Protein AF-A0A9E2QLR7-F1 (afdb_monomer_lite)

Structure (mmCIF, N/CA/C/O backbone):
data_AF-A0A9E2QLR7-F1
#
_entry.id   AF-A0A9E2QLR7-F1
#
loop_
_atom_site.group_PDB
_atom_site.id
_atom_site.type_symbol
_atom_site.label_atom_id
_atom_site.label_alt_id
_atom_site.label_comp_id
_atom_site.label_asym_id
_atom_site.label_entity_id
_atom_site.label_seq_id
_atom_site.pdbx_PDB_ins_code
_atom_site.Cartn_x
_atom_site.Cartn_y
_atom_site.Cartn_z
_atom_site.occupancy
_atom_site.B_iso_or_equiv
_atom_site.auth_seq_id
_atom_site.auth_comp_id
_atom_site.auth_asym_id
_atom_site.auth_atom_id
_atom_site.pdbx_PDB_model_num
ATOM 1 N N . MET A 1 1 ? -22.069 -8.890 29.422 1.00 58.41 1 MET A N 1
ATOM 2 C CA . MET A 1 1 ? -21.325 -9.189 28.172 1.00 58.41 1 MET A CA 1
ATOM 3 C C . MET A 1 1 ? -21.759 -10.560 27.681 1.00 58.41 1 MET A C 1
ATOM 5 O O . MET A 1 1 ? -21.821 -11.465 28.500 1.00 58.41 1 MET A O 1
ATOM 9 N N . ASN A 1 2 ? -22.109 -10.711 26.402 1.00 64.94 2 ASN A N 1
ATOM 10 C CA . ASN A 1 2 ? -22.575 -11.990 25.849 1.00 64.94 2 ASN A CA 1
ATOM 11 C C . ASN A 1 2 ? -21.478 -13.076 25.985 1.00 64.94 2 ASN A C 1
ATOM 13 O O . ASN A 1 2 ? -20.317 -12.820 25.655 1.00 64.94 2 ASN A O 1
ATOM 17 N N . THR A 1 3 ? -21.831 -14.272 26.466 1.00 66.81 3 THR A N 1
ATOM 18 C CA . THR A 1 3 ? -20.911 -15.403 26.713 1.00 66.81 3 THR A CA 1
ATOM 19 C C . THR A 1 3 ? -20.183 -15.875 25.451 1.00 66.81 3 THR A C 1
ATOM 21 O O . THR A 1 3 ? -19.056 -16.365 25.529 1.00 66.81 3 THR A O 1
ATOM 24 N N . LEU A 1 4 ? -20.775 -15.684 24.270 1.00 72.31 4 LEU A N 1
ATOM 25 C CA . LEU A 1 4 ? -20.148 -16.028 22.992 1.00 72.31 4 LEU A CA 1
ATOM 26 C C . LEU A 1 4 ? -19.025 -15.050 22.606 1.00 72.31 4 LEU A C 1
ATOM 28 O O . LEU A 1 4 ? -17.984 -15.452 22.080 1.00 72.31 4 LEU A O 1
ATOM 32 N N . LEU A 1 5 ? -19.214 -13.761 22.897 1.00 78.62 5 LEU A N 1
ATOM 33 C CA . LEU A 1 5 ? -18.244 -12.712 22.583 1.00 78.62 5 LEU A CA 1
ATOM 34 C C . LEU A 1 5 ? -16.988 -12.853 23.451 1.00 78.62 5 LEU A C 1
ATOM 36 O O . LEU A 1 5 ? -15.873 -12.767 22.941 1.00 78.62 5 LEU A O 1
ATOM 40 N N . SER A 1 6 ? -17.156 -13.153 24.742 1.00 80.12 6 SER A N 1
ATOM 41 C CA . SER A 1 6 ? -16.027 -13.370 25.654 1.00 80.12 6 SER A CA 1
ATOM 42 C C . SER A 1 6 ? -15.178 -14.580 25.249 1.00 80.12 6 SER A C 1
ATOM 44 O O . SER A 1 6 ? -13.947 -14.498 25.270 1.00 80.12 6 SER A O 1
ATOM 46 N N . LYS A 1 7 ? -15.806 -15.675 24.795 1.00 81.75 7 LYS A N 1
ATOM 47 C CA . LYS A 1 7 ? -15.102 -16.836 24.221 1.00 81.75 7 LYS A CA 1
ATOM 48 C C . LYS A 1 7 ? -14.307 -16.453 22.969 1.00 81.75 7 LYS A C 1
ATOM 50 O O . LYS A 1 7 ? -13.120 -16.769 22.898 1.00 81.75 7 LYS A O 1
ATOM 55 N N . LYS A 1 8 ? -14.912 -15.713 22.028 1.00 81.12 8 LYS A N 1
ATOM 56 C CA . LYS A 1 8 ? -14.226 -15.232 20.811 1.00 81.12 8 LYS A CA 1
ATOM 57 C C . LYS A 1 8 ? -13.007 -14.358 21.118 1.00 81.12 8 LYS A C 1
ATOM 59 O O . LYS A 1 8 ? -11.987 -14.494 20.453 1.00 81.12 8 LYS A O 1
ATOM 64 N N . ILE A 1 9 ? -13.076 -13.496 22.132 1.00 86.19 9 ILE A N 1
ATOM 65 C CA . ILE A 1 9 ? -11.953 -12.624 22.515 1.00 86.19 9 ILE A CA 1
ATOM 66 C C . ILE A 1 9 ? -10.765 -13.442 23.045 1.00 86.19 9 ILE A C 1
ATOM 68 O O . ILE A 1 9 ? -9.614 -13.149 22.715 1.00 86.19 9 ILE A O 1
ATOM 72 N N . LYS A 1 10 ? -11.019 -14.498 23.832 1.00 86.19 10 LYS A N 1
ATOM 73 C CA . LYS A 1 10 ? -9.956 -15.335 24.418 1.00 86.19 10 LYS A CA 1
ATOM 74 C C . LYS A 1 10 ? -9.105 -16.055 23.365 1.00 86.19 10 LYS A C 1
ATOM 76 O O . LYS A 1 10 ? -7.898 -16.207 23.583 1.00 86.19 10 LYS A O 1
ATOM 81 N N . ILE A 1 11 ? -9.716 -16.450 22.246 1.00 89.44 11 ILE A N 1
ATOM 82 C CA . ILE A 1 11 ? -9.071 -17.190 21.146 1.00 89.44 11 ILE A CA 1
ATOM 83 C C . ILE A 1 11 ? -8.436 -16.290 20.075 1.00 89.44 11 ILE A C 1
ATOM 85 O O . ILE A 1 11 ? -7.910 -16.798 19.088 1.00 89.44 11 ILE A O 1
ATOM 89 N N . LEU A 1 12 ? -8.480 -14.962 20.233 1.00 89.94 12 LEU A N 1
ATOM 90 C CA . LEU A 1 12 ? -7.872 -14.060 19.257 1.00 89.94 12 LEU A CA 1
ATOM 91 C C . LEU A 1 12 ? -6.360 -14.299 19.127 1.00 89.94 12 LEU A C 1
ATOM 93 O O . LEU A 1 12 ? -5.673 -14.507 20.135 1.00 89.94 12 LEU A O 1
ATOM 97 N N . PRO A 1 13 ? -5.810 -14.195 17.907 1.00 88.94 13 PRO A N 1
ATOM 98 C CA . PRO A 1 13 ? -4.382 -14.341 17.692 1.00 88.94 13 PRO A CA 1
ATOM 99 C C . PRO A 1 13 ? -3.604 -13.151 18.265 1.00 88.94 13 PRO A C 1
ATOM 101 O O . PRO A 1 13 ? -4.059 -12.004 18.279 1.00 88.94 13 PRO A O 1
ATOM 104 N N . GLN A 1 14 ? -2.365 -13.411 18.672 1.00 93.25 14 GLN A N 1
ATOM 105 C CA . GLN A 1 14 ? -1.398 -12.380 19.054 1.00 93.25 14 GLN A CA 1
ATOM 106 C C . GLN A 1 14 ? -0.620 -11.874 17.831 1.00 93.25 14 GLN 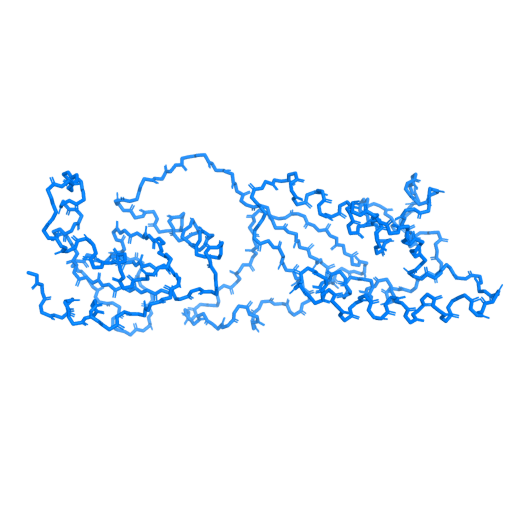A C 1
ATOM 108 O O . GLN A 1 14 ? 0.606 -11.892 17.810 1.00 93.25 14 GLN A O 1
ATOM 113 N N . LYS A 1 15 ? -1.342 -11.470 16.783 1.00 87.38 15 LYS A N 1
ATOM 114 C CA . LYS A 1 15 ? -0.782 -11.018 15.501 1.00 87.38 15 LYS A CA 1
ATOM 115 C C . LYS A 1 15 ? -1.299 -9.625 15.129 1.00 87.38 15 LYS A C 1
ATOM 117 O O . LYS A 1 15 ? -2.340 -9.220 15.670 1.00 87.38 15 LYS A O 1
ATOM 122 N N . PRO A 1 16 ? -0.601 -8.904 14.232 1.00 83.19 16 PRO A N 1
ATOM 123 C CA . PRO A 1 16 ? -1.128 -7.679 13.661 1.00 83.19 16 PRO A CA 1
ATOM 124 C C . PRO A 1 16 ? -2.341 -7.971 12.774 1.00 83.19 16 PRO A C 1
ATOM 126 O O . PRO A 1 16 ? -2.474 -9.054 12.198 1.00 83.19 16 PRO A O 1
ATOM 129 N N . GLY A 1 17 ? -3.254 -7.010 12.703 1.00 86.75 17 GLY A N 1
ATOM 130 C CA . GLY A 1 17 ? -4.443 -7.149 11.879 1.00 86.75 17 GLY A CA 1
ATOM 131 C C . GLY A 1 17 ? -5.517 -6.108 12.147 1.00 86.75 17 GLY A C 1
ATOM 132 O O . GLY A 1 17 ? -5.315 -5.143 12.890 1.00 86.75 17 GLY A O 1
ATOM 133 N N . ILE A 1 18 ? -6.676 -6.340 11.544 1.00 89.94 18 ILE A N 1
ATOM 134 C CA . ILE A 1 18 ? -7.893 -5.539 11.684 1.00 89.94 18 ILE A CA 1
ATOM 135 C C . ILE A 1 18 ? -8.913 -6.298 12.515 1.00 89.94 18 ILE A C 1
ATOM 137 O O . ILE A 1 18 ? -9.062 -7.502 12.334 1.00 89.94 18 ILE A O 1
ATOM 141 N N . TYR A 1 19 ? -9.642 -5.602 13.381 1.00 89.69 19 TYR A N 1
ATOM 142 C CA . TYR A 1 19 ? -10.851 -6.107 14.026 1.00 89.69 19 TYR A CA 1
ATOM 143 C C . TYR A 1 19 ? -12.059 -5.271 13.608 1.00 89.69 19 TYR A C 1
ATOM 145 O O . TYR A 1 19 ? -11.948 -4.068 13.359 1.00 89.69 19 TYR A O 1
ATOM 153 N N . LEU A 1 20 ? -13.214 -5.926 13.537 1.00 90.06 20 LEU A N 1
ATOM 154 C CA . LEU A 1 20 ? -14.491 -5.326 13.185 1.00 90.06 20 LEU A CA 1
ATOM 155 C C . LEU A 1 20 ? -15.495 -5.639 14.290 1.00 90.06 20 LEU A C 1
ATOM 157 O O . LEU A 1 20 ? -15.703 -6.807 14.632 1.00 90.06 20 LEU A O 1
ATOM 161 N N . PHE A 1 21 ? -16.118 -4.603 14.842 1.00 90.12 21 PHE A N 1
ATOM 162 C CA . PHE A 1 21 ? -17.243 -4.759 15.753 1.00 90.12 21 PHE A CA 1
ATOM 163 C C . PHE A 1 21 ? -18.552 -4.692 14.982 1.00 90.12 21 PHE A C 1
ATOM 165 O O . PHE A 1 21 ? -18.750 -3.808 14.145 1.00 90.12 21 PHE A O 1
ATOM 172 N N . LEU A 1 22 ? -19.440 -5.632 15.295 1.00 86.19 22 LEU A N 1
ATOM 173 C CA . LEU A 1 22 ? -20.740 -5.782 14.657 1.00 86.19 22 LEU A CA 1
ATOM 174 C C . LEU A 1 22 ? -21.865 -5.487 15.656 1.00 86.19 22 LEU A C 1
ATOM 176 O O . LEU A 1 22 ? -21.763 -5.911 16.808 1.00 86.19 22 LEU A O 1
ATOM 180 N N . ALA A 1 23 ? -22.933 -4.814 15.229 1.00 86.19 23 ALA A N 1
ATOM 181 C CA . ALA A 1 23 ? -24.158 -4.630 16.017 1.00 86.19 23 ALA A CA 1
ATOM 182 C C . ALA A 1 23 ? -25.117 -5.832 15.940 1.00 86.19 23 ALA A C 1
ATOM 184 O O . ALA A 1 23 ? -24.959 -6.718 15.099 1.00 86.19 23 ALA A O 1
ATOM 185 N N . LYS A 1 24 ? -26.121 -5.868 16.834 1.00 72.69 24 LYS A N 1
ATOM 186 C CA . LYS A 1 24 ? -27.216 -6.853 16.790 1.00 72.69 24 LYS A CA 1
ATOM 187 C C . LYS A 1 24 ? -28.094 -6.569 15.567 1.00 72.69 24 LYS A C 1
ATOM 189 O O . LYS A 1 24 ? -28.650 -5.486 15.444 1.00 72.69 24 LYS A O 1
ATOM 194 N N . GLY A 1 25 ? -28.224 -7.565 14.701 1.00 62.25 25 GLY A N 1
ATOM 195 C CA . GLY A 1 25 ? -28.955 -7.506 13.438 1.00 62.25 25 GLY A CA 1
ATOM 196 C C . GLY A 1 25 ? -28.348 -8.529 12.479 1.00 62.25 25 GLY A C 1
ATOM 197 O O . GLY A 1 25 ? -27.203 -8.919 12.674 1.00 62.25 25 GLY A O 1
ATOM 198 N N . GLN A 1 26 ? -29.124 -8.992 11.499 1.00 42.41 26 GLN A N 1
ATOM 199 C CA . GLN A 1 26 ? -28.863 -10.129 10.597 1.00 42.41 26 GLN A CA 1
ATOM 200 C C . GLN A 1 26 ? -27.415 -10.656 10.537 1.00 42.41 26 GLN A C 1
ATOM 202 O O . GLN A 1 26 ? -26.490 -10.006 10.054 1.00 42.41 26 GLN A O 1
ATOM 207 N N . SER A 1 27 ? -27.286 -11.889 11.027 1.00 38.19 27 SER A N 1
ATOM 208 C CA . SER A 1 27 ? -26.105 -12.735 10.967 1.00 38.19 27 SER A CA 1
ATOM 209 C C . SER A 1 27 ? -25.569 -12.881 9.540 1.00 38.19 27 SER A C 1
ATOM 211 O O . SER A 1 27 ? -26.306 -13.280 8.643 1.00 38.19 27 SER A O 1
ATOM 213 N N . THR A 1 28 ? -24.265 -12.691 9.347 1.00 41.62 28 THR A N 1
ATOM 214 C CA . THR A 1 28 ? -23.498 -13.319 8.259 1.00 41.62 28 THR A CA 1
ATOM 215 C C . THR A 1 28 ? -23.034 -14.716 8.682 1.00 41.62 28 THR A C 1
ATOM 217 O O . THR A 1 28 ? -21.867 -15.084 8.562 1.00 41.62 28 THR A O 1
ATOM 220 N N . SER A 1 29 ? -23.962 -15.538 9.175 1.00 38.97 29 SER A N 1
ATOM 221 C CA . SER A 1 29 ? -23.796 -16.989 9.157 1.00 38.97 29 SER A CA 1
ATOM 222 C C . SER A 1 29 ? -24.027 -17.443 7.720 1.00 38.97 29 SER A C 1
ATOM 224 O O . SER A 1 29 ? -25.162 -17.594 7.287 1.00 38.97 29 SER A O 1
ATOM 226 N N . GLY A 1 30 ? -22.941 -17.634 6.974 1.00 34.91 30 GLY A N 1
ATOM 227 C CA . GLY A 1 30 ? -22.984 -18.148 5.605 1.00 34.91 30 GLY A CA 1
ATOM 228 C C . GLY A 1 30 ? -22.745 -17.054 4.573 1.00 34.91 30 GLY A C 1
ATOM 229 O O . GLY A 1 30 ? -23.471 -16.070 4.483 1.00 34.91 30 GLY A O 1
ATOM 230 N N . GLY A 1 31 ? -21.675 -17.213 3.795 1.00 35.97 31 GLY A N 1
ATOM 231 C CA . GLY A 1 31 ? -21.271 -16.232 2.800 1.00 35.97 31 GLY A CA 1
ATOM 232 C C . GLY A 1 31 ? -22.378 -15.936 1.792 1.00 35.97 31 GLY A C 1
ATOM 233 O O . GLY A 1 31 ? -22.685 -16.779 0.961 1.00 35.97 31 GLY A O 1
ATOM 234 N N . LYS A 1 32 ? -22.936 -14.726 1.853 1.00 31.55 32 LYS A N 1
ATOM 235 C CA . LYS A 1 32 ? -23.521 -13.940 0.755 1.00 31.55 32 LYS A CA 1
ATOM 236 C C . LYS A 1 32 ? -23.992 -12.607 1.341 1.00 31.55 32 LYS A C 1
ATOM 238 O O . LYS A 1 32 ? -24.370 -12.517 2.501 1.00 31.55 32 LYS A O 1
ATOM 243 N N . GLY A 1 33 ? -23.797 -11.541 0.575 1.00 40.25 33 GLY A N 1
ATOM 244 C CA . GLY A 1 33 ? -23.638 -10.199 1.116 1.00 40.25 33 GLY A CA 1
ATOM 245 C C . GLY A 1 33 ? -24.908 -9.557 1.668 1.00 40.25 33 GLY A C 1
ATOM 246 O O . GLY A 1 33 ? -25.889 -9.407 0.950 1.00 40.25 33 GLY A O 1
ATOM 247 N N . LYS A 1 34 ? -24.791 -9.026 2.887 1.00 38.78 34 LYS A N 1
ATOM 248 C CA . LYS A 1 34 ? -25.294 -7.699 3.256 1.00 38.78 34 LYS A CA 1
ATOM 249 C C . LYS A 1 34 ? -24.235 -7.024 4.128 1.00 38.78 34 LYS A C 1
ATOM 251 O O . LYS A 1 34 ? -23.757 -7.598 5.095 1.00 38.78 34 LYS A O 1
ATOM 256 N N . THR A 1 35 ? -23.828 -5.816 3.753 1.00 48.81 35 THR A N 1
ATOM 257 C CA . THR A 1 35 ? -22.808 -4.981 4.420 1.00 48.81 35 THR A CA 1
ATOM 258 C C . THR A 1 35 ? -23.336 -4.251 5.660 1.00 48.81 35 THR A C 1
ATOM 260 O O . THR A 1 35 ? -22.710 -3.305 6.130 1.00 48.81 35 THR A O 1
ATOM 263 N N . GLY A 1 36 ? -24.508 -4.638 6.159 1.00 54.97 36 GLY A N 1
ATOM 264 C CA . GLY A 1 36 ? -25.147 -4.002 7.300 1.00 54.97 36 GLY A CA 1
ATOM 265 C C . GLY A 1 36 ? -24.693 -4.688 8.573 1.00 54.97 36 GLY A C 1
ATOM 266 O O . GLY A 1 36 ? -24.997 -5.862 8.737 1.00 54.97 36 GLY A O 1
ATOM 267 N N . ASN A 1 37 ? -23.937 -3.962 9.403 1.00 75.88 37 ASN A N 1
ATOM 268 C CA . ASN A 1 37 ? -23.813 -4.078 10.871 1.00 75.88 37 ASN A CA 1
ATOM 269 C C . ASN A 1 37 ? -22.400 -3.817 11.390 1.00 75.88 37 ASN A C 1
ATOM 271 O O . ASN A 1 37 ? -22.212 -3.850 12.602 1.00 75.88 37 ASN A O 1
ATOM 275 N N . ILE A 1 38 ? -21.417 -3.512 10.535 1.00 86.62 38 ILE A N 1
ATOM 276 C CA . ILE A 1 38 ? -20.111 -3.041 11.014 1.00 86.62 38 ILE A CA 1
ATOM 277 C C . ILE A 1 38 ? -20.290 -1.651 11.628 1.00 86.62 38 ILE A C 1
ATOM 279 O O . ILE A 1 38 ? -20.562 -0.682 10.924 1.00 86.62 38 ILE A O 1
ATOM 283 N N . ILE A 1 39 ? -20.126 -1.565 12.944 1.00 89.00 39 ILE A N 1
ATOM 284 C CA . ILE A 1 39 ? -20.253 -0.315 13.701 1.00 89.00 39 ILE A CA 1
ATOM 285 C C . ILE A 1 39 ? -18.902 0.338 13.974 1.00 89.00 39 ILE A C 1
ATOM 287 O O . ILE A 1 39 ? -18.839 1.552 14.151 1.00 89.00 39 ILE A O 1
ATOM 291 N N . TYR A 1 40 ? -17.826 -0.452 13.972 1.00 90.75 40 TYR A N 1
ATOM 292 C CA . TYR A 1 40 ? -16.471 0.043 14.174 1.00 90.75 40 TYR A CA 1
ATOM 293 C C . TYR A 1 40 ? -15.432 -0.876 13.537 1.00 90.75 40 TYR A C 1
ATOM 295 O O . TYR A 1 40 ? -15.566 -2.101 13.563 1.00 90.75 40 TYR A O 1
ATOM 303 N N . ILE A 1 41 ? -14.373 -0.277 13.008 1.00 89.94 41 ILE A N 1
ATOM 304 C CA . ILE A 1 41 ? -13.209 -0.944 12.433 1.00 89.94 41 ILE A CA 1
ATOM 305 C C . ILE A 1 41 ? -11.967 -0.342 13.071 1.00 89.94 41 ILE A C 1
ATOM 307 O O . ILE A 1 41 ? -11.835 0.880 13.143 1.00 89.94 41 ILE A O 1
ATOM 311 N N . GLY A 1 42 ? -11.040 -1.188 13.506 1.00 90.31 42 GLY A N 1
ATOM 312 C CA . GLY A 1 42 ? -9.764 -0.719 14.026 1.00 90.31 42 GLY A CA 1
ATOM 313 C C . GLY A 1 42 ? -8.612 -1.660 13.712 1.00 90.31 42 GLY A C 1
ATOM 314 O O . GLY A 1 42 ? -8.795 -2.866 13.545 1.00 90.31 42 GLY A O 1
ATOM 315 N N . LYS A 1 43 ? -7.398 -1.117 13.673 1.00 91.56 43 LYS A N 1
ATOM 316 C CA . LYS A 1 43 ? -6.155 -1.888 13.577 1.00 91.56 43 LYS A CA 1
ATOM 317 C C . LYS A 1 43 ? -5.568 -2.237 14.941 1.00 91.56 43 LYS A C 1
ATOM 319 O O . LYS A 1 43 ? -5.745 -1.525 15.936 1.00 91.56 43 LYS A O 1
ATOM 324 N N . ALA A 1 44 ? -4.787 -3.307 14.980 1.00 90.62 44 ALA A N 1
ATOM 325 C CA . ALA A 1 44 ? -4.037 -3.734 16.149 1.00 90.62 44 ALA A CA 1
ATOM 326 C C . ALA A 1 44 ? -2.660 -4.273 15.748 1.00 90.62 44 ALA A C 1
ATOM 328 O O . ALA A 1 44 ? -2.551 -5.014 14.778 1.00 90.62 44 ALA A O 1
ATOM 329 N N . LYS A 1 45 ? -1.624 -3.973 16.544 1.00 89.44 45 LYS A N 1
ATOM 330 C CA . LYS A 1 45 ? -0.343 -4.711 16.505 1.00 89.44 45 LYS A CA 1
ATOM 331 C C . LYS A 1 45 ? -0.496 -6.126 17.074 1.00 89.44 45 LYS A C 1
ATOM 333 O O . LYS A 1 45 ? 0.176 -7.059 16.661 1.00 89.44 45 LYS A O 1
ATOM 338 N N . ASN A 1 46 ? -1.397 -6.263 18.045 1.00 91.56 46 ASN A N 1
ATOM 339 C CA . ASN A 1 46 ? -1.763 -7.516 18.686 1.00 91.56 46 ASN A CA 1
ATOM 340 C C . ASN A 1 46 ? -3.282 -7.515 18.891 1.00 91.56 46 ASN A C 1
ATOM 342 O O . ASN A 1 46 ? -3.788 -6.794 19.758 1.00 91.56 46 ASN A O 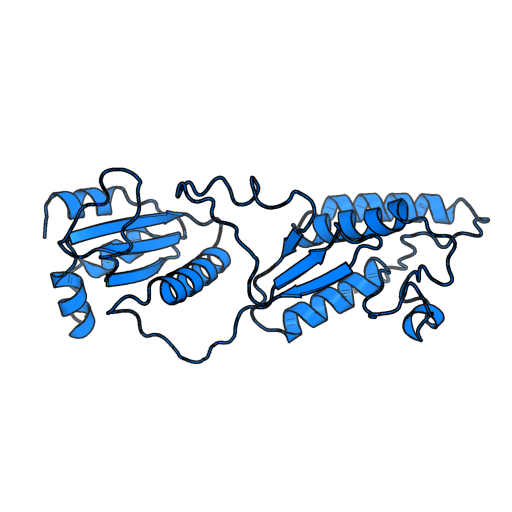1
ATOM 346 N N . LEU A 1 47 ? -3.997 -8.282 18.063 1.00 89.62 47 LEU A N 1
ATOM 347 C CA . LEU A 1 47 ? -5.463 -8.345 18.067 1.00 89.62 47 LEU A CA 1
ATOM 348 C C . LEU A 1 47 ? -6.018 -8.715 19.447 1.00 89.62 47 LEU A C 1
ATOM 350 O O . LEU A 1 47 ? -6.896 -8.018 19.954 1.00 89.62 47 LEU A O 1
ATOM 354 N N . LYS A 1 48 ? -5.461 -9.744 20.099 1.00 91.69 48 LYS A N 1
ATOM 355 C CA . LYS A 1 48 ? -5.907 -10.176 21.432 1.00 91.69 48 LYS A CA 1
ATOM 356 C C . LYS A 1 48 ? -5.801 -9.063 22.470 1.00 91.69 48 LYS A C 1
ATOM 358 O O . LYS A 1 48 ? -6.794 -8.763 23.133 1.00 91.69 48 LYS A O 1
ATOM 363 N N . LYS A 1 49 ? -4.633 -8.422 22.597 1.00 90.31 49 LYS A N 1
ATOM 364 C CA . LYS A 1 49 ? -4.419 -7.331 23.567 1.00 90.31 49 LYS A CA 1
ATOM 365 C C . LYS A 1 49 ? -5.341 -6.143 23.279 1.00 90.31 49 LYS A C 1
ATOM 367 O O . LYS A 1 49 ? -6.002 -5.650 24.188 1.00 90.31 49 LYS A O 1
ATOM 372 N N . ARG A 1 50 ? -5.426 -5.719 22.013 1.00 91.62 50 ARG A N 1
ATOM 373 C CA . ARG A 1 50 ? -6.196 -4.532 21.615 1.00 91.62 50 ARG A CA 1
ATOM 374 C C . ARG A 1 50 ? -7.700 -4.711 21.783 1.00 91.62 50 ARG A C 1
ATOM 376 O O . ARG A 1 50 ? -8.362 -3.795 22.252 1.00 91.62 50 ARG A O 1
ATOM 383 N N . VAL A 1 51 ? -8.251 -5.863 21.415 1.00 91.06 51 VAL A N 1
ATOM 384 C CA . VAL A 1 51 ? -9.691 -6.102 21.578 1.00 91.06 51 VAL A CA 1
ATOM 385 C C . VAL A 1 51 ? -10.034 -6.273 23.055 1.00 91.06 51 VAL A C 1
ATOM 387 O O . VAL A 1 51 ? -11.006 -5.688 23.522 1.00 91.06 51 VAL A O 1
ATOM 390 N N . SER A 1 52 ? -9.205 -6.995 23.819 1.00 90.38 52 SER A N 1
ATOM 391 C CA . SER A 1 52 ? -9.437 -7.196 25.256 1.00 90.38 52 SER A CA 1
ATOM 392 C C . SER A 1 52 ? -9.475 -5.875 26.032 1.00 90.38 52 SER A C 1
ATOM 394 O O . SER A 1 52 ? -10.266 -5.753 26.964 1.00 90.38 52 SER A O 1
ATOM 396 N N . SER A 1 53 ? -8.700 -4.860 25.623 1.00 88.06 53 SER A N 1
ATOM 397 C CA . SER A 1 53 ? -8.681 -3.561 26.311 1.00 88.06 53 SER A CA 1
ATOM 398 C C . SER A 1 53 ? -10.007 -2.796 26.261 1.00 88.06 53 SER A C 1
ATOM 400 O O . SER A 1 53 ? -10.256 -1.990 27.148 1.00 88.06 53 SER A O 1
ATOM 402 N N . TYR A 1 54 ? -10.884 -3.055 25.280 1.00 86.56 54 TYR A N 1
ATOM 403 C CA . TYR A 1 54 ? -12.224 -2.439 25.249 1.00 86.56 54 TYR A CA 1
ATOM 404 C C . TYR A 1 54 ? -13.137 -2.953 26.367 1.00 86.56 54 TYR A C 1
ATOM 406 O O . TYR A 1 54 ? -14.115 -2.306 26.719 1.00 86.56 54 TYR A O 1
ATOM 414 N N . PHE A 1 55 ? -12.829 -4.128 26.908 1.00 84.81 55 PHE A N 1
ATOM 415 C CA . PHE A 1 55 ? -13.692 -4.873 27.819 1.00 84.81 55 PHE A CA 1
ATOM 416 C C . PHE A 1 55 ? -13.125 -4.967 29.238 1.00 84.81 55 PHE A C 1
ATOM 418 O O . PHE A 1 55 ? -13.775 -5.509 30.132 1.00 84.81 55 PHE A O 1
ATOM 425 N N . GLN A 1 56 ? -11.921 -4.441 29.455 1.00 82.31 56 GLN A N 1
ATOM 426 C CA . GLN A 1 56 ? -11.351 -4.266 30.783 1.00 82.31 56 GLN A CA 1
ATOM 427 C C . GLN A 1 56 ? -11.991 -3.045 31.453 1.00 82.31 56 GLN A C 1
ATOM 429 O O . GLN A 1 56 ? -12.179 -2.007 30.818 1.00 82.31 56 GLN A O 1
ATOM 434 N N . LYS A 1 57 ? -12.314 -3.157 32.748 1.00 65.44 57 LYS A N 1
ATOM 435 C CA . LYS A 1 57 ? -12.761 -2.016 33.558 1.00 65.44 57 LYS A CA 1
ATOM 436 C C . LYS A 1 57 ? -11.600 -1.020 33.659 1.00 65.44 57 LYS A C 1
ATOM 438 O O . LYS A 1 57 ? -10.697 -1.216 34.464 1.00 65.44 57 LYS A O 1
ATOM 443 N N . SER A 1 58 ? -11.597 0.016 32.825 1.00 63.34 58 SER A N 1
ATOM 444 C CA . SER A 1 58 ? -10.637 1.120 32.923 1.00 63.34 58 SER A CA 1
ATOM 445 C C . SER A 1 58 ? -11.374 2.422 33.224 1.00 63.34 58 SER A C 1
ATOM 447 O O . SER A 1 58 ? -12.470 2.644 32.713 1.00 63.34 58 SER A O 1
ATOM 449 N N . LYS A 1 59 ? -10.770 3.278 34.055 1.00 55.53 59 LYS A N 1
ATOM 450 C CA . LYS A 1 59 ? -11.347 4.561 34.490 1.00 55.53 59 LYS A CA 1
ATOM 451 C C . LYS A 1 59 ? -11.369 5.643 33.387 1.00 55.53 59 LYS A C 1
ATOM 453 O O . LYS A 1 59 ? -11.977 6.680 33.594 1.00 55.53 59 LYS A O 1
ATOM 458 N N . ASN A 1 60 ? -10.775 5.389 32.210 1.00 59.09 60 ASN A N 1
ATOM 459 C CA . ASN A 1 60 ? -10.517 6.400 31.168 1.00 59.09 60 ASN A CA 1
ATOM 460 C C . ASN A 1 60 ? -11.154 6.067 29.799 1.00 59.09 60 ASN A C 1
ATOM 462 O O . ASN A 1 60 ? -10.556 6.306 28.745 1.00 59.09 60 ASN A O 1
ATOM 466 N N . VAL A 1 61 ? -12.349 5.470 29.778 1.00 68.50 61 VAL A N 1
ATOM 467 C CA . VAL A 1 61 ? -13.091 5.227 28.526 1.00 68.50 61 VAL A CA 1
ATOM 468 C C . VAL A 1 61 ? -14.000 6.422 28.235 1.00 68.50 61 VAL A C 1
ATOM 470 O O . VAL A 1 61 ? -14.790 6.815 29.083 1.00 68.50 61 VAL A O 1
ATOM 473 N N . THR A 1 62 ? -13.904 6.996 27.033 1.00 78.75 62 THR A N 1
ATOM 474 C CA . THR A 1 62 ? -14.783 8.096 26.602 1.00 78.75 62 THR A CA 1
ATOM 475 C C . THR A 1 62 ? -16.239 7.635 26.485 1.00 78.75 62 THR A C 1
ATOM 477 O O . THR A 1 62 ? -16.494 6.469 26.170 1.00 78.75 62 THR A O 1
ATOM 480 N N . ALA A 1 63 ? -17.196 8.550 26.677 1.00 80.25 63 ALA A N 1
ATOM 481 C CA . ALA A 1 63 ? -18.629 8.255 26.568 1.00 80.25 63 ALA A CA 1
ATOM 482 C C . ALA A 1 63 ? -18.984 7.573 25.231 1.00 80.25 63 ALA A C 1
ATOM 484 O O . ALA A 1 63 ? -19.625 6.523 25.224 1.00 80.25 63 ALA A O 1
ATOM 485 N N . ASP A 1 64 ? -18.448 8.069 24.112 1.00 78.38 64 ASP A N 1
ATOM 486 C CA . ASP A 1 64 ? -18.660 7.483 22.779 1.00 78.38 64 ASP A CA 1
ATOM 487 C C . ASP A 1 64 ? -18.206 6.025 22.680 1.00 78.38 64 ASP A C 1
ATOM 489 O O . ASP A 1 64 ? -18.868 5.187 22.064 1.00 78.38 64 ASP A O 1
ATOM 493 N N . LYS A 1 65 ? -17.074 5.690 23.312 1.00 82.44 65 LYS A N 1
ATOM 494 C CA . LYS A 1 65 ? -16.574 4.313 23.338 1.00 82.44 65 LYS A CA 1
ATOM 495 C C . LYS A 1 65 ? -17.477 3.419 24.176 1.00 82.44 65 LYS A C 1
ATOM 497 O O . LYS A 1 65 ? -17.682 2.275 23.786 1.00 82.44 65 LYS A O 1
ATOM 502 N N . LEU A 1 66 ? -18.029 3.911 25.285 1.00 84.94 66 LEU A N 1
ATOM 503 C CA . LEU A 1 66 ? -18.985 3.149 26.095 1.00 84.94 66 LEU A CA 1
ATOM 504 C C . LEU A 1 66 ? -20.272 2.862 25.313 1.00 84.94 66 LEU A C 1
ATOM 506 O O . LEU A 1 66 ? -20.740 1.722 25.310 1.00 84.94 66 LEU A O 1
ATOM 510 N N . VAL A 1 67 ? -20.791 3.854 24.583 1.00 86.62 67 VAL A N 1
ATOM 511 C CA . VAL A 1 67 ? -21.954 3.692 23.694 1.00 86.62 67 VAL A CA 1
ATOM 512 C C . VAL A 1 67 ? -21.655 2.706 22.565 1.00 86.62 67 VAL A C 1
ATOM 514 O O . VAL A 1 67 ? -22.486 1.863 22.232 1.00 86.62 67 VAL A O 1
ATOM 517 N N . MET A 1 68 ? -20.461 2.764 21.980 1.00 88.62 68 MET A N 1
ATOM 518 C CA . MET A 1 68 ? -20.043 1.786 20.979 1.00 88.62 68 MET A CA 1
ATOM 519 C C . MET A 1 68 ? -20.004 0.375 21.577 1.00 88.62 68 MET A C 1
ATOM 521 O O . MET A 1 68 ? -20.571 -0.544 20.991 1.00 88.62 68 MET A O 1
ATOM 525 N N . ILE A 1 69 ? -19.367 0.205 22.743 1.00 87.94 69 ILE A N 1
ATOM 526 C CA . ILE A 1 69 ? -19.213 -1.087 23.429 1.00 87.94 69 ILE A CA 1
ATOM 527 C C . ILE A 1 69 ? -20.575 -1.704 23.761 1.00 87.94 69 ILE A C 1
ATOM 529 O O . ILE A 1 69 ? -20.749 -2.910 23.570 1.00 87.94 69 ILE A O 1
ATOM 533 N N . SER A 1 70 ? -21.548 -0.905 24.208 1.00 87.00 70 SER A N 1
ATOM 534 C CA . SER A 1 70 ? -22.892 -1.399 24.540 1.00 87.00 70 SER A CA 1
ATOM 535 C C . SER A 1 70 ? -23.649 -1.940 23.322 1.00 87.00 70 SER A C 1
ATOM 537 O O . SER A 1 70 ? -24.480 -2.837 23.466 1.00 87.00 70 SER A O 1
ATOM 539 N N . LYS A 1 71 ? -23.318 -1.466 22.114 1.00 87.25 71 LYS A N 1
ATOM 540 C CA . LYS A 1 71 ? -23.899 -1.932 20.848 1.00 87.25 71 LYS A CA 1
ATOM 541 C C . LYS A 1 71 ? -23.194 -3.154 20.247 1.00 87.25 71 LYS A C 1
ATOM 543 O O . LYS A 1 71 ? -23.718 -3.724 19.290 1.00 87.25 71 LYS A O 1
ATOM 548 N N . ILE A 1 72 ? -22.041 -3.586 20.775 1.00 87.81 72 ILE A N 1
ATOM 549 C CA . ILE A 1 72 ? -21.289 -4.726 20.225 1.00 87.81 72 ILE A CA 1
ATOM 550 C C . ILE A 1 72 ? -22.048 -6.035 20.464 1.00 87.81 72 ILE A C 1
ATOM 552 O O . ILE A 1 72 ? -22.237 -6.490 21.592 1.00 87.81 72 ILE A O 1
ATOM 556 N N . ALA A 1 73 ? -22.401 -6.697 19.370 1.00 85.94 73 ALA A N 1
ATOM 557 C CA . ALA A 1 73 ? -22.993 -8.028 19.337 1.00 85.94 73 ALA A CA 1
ATOM 558 C C . ALA A 1 73 ? -22.053 -9.084 18.750 1.00 85.94 73 ALA A C 1
ATOM 560 O O . ALA A 1 73 ? -22.181 -10.268 19.064 1.00 85.94 73 ALA A O 1
ATOM 561 N N . GLY A 1 74 ? -21.112 -8.663 17.903 1.00 84.06 74 GLY A N 1
ATOM 562 C CA . GLY A 1 74 ? -20.208 -9.553 17.189 1.00 84.06 74 GLY A CA 1
ATOM 563 C C . GLY A 1 74 ? -18.810 -8.977 17.014 1.00 84.06 74 GLY A C 1
ATOM 564 O O . GLY A 1 74 ? -18.578 -7.774 17.137 1.00 84.06 74 GLY A O 1
ATOM 565 N N . LEU A 1 75 ? -17.881 -9.885 16.730 1.00 86.19 75 LEU A N 1
ATOM 566 C CA . LEU A 1 75 ? -16.476 -9.599 16.485 1.00 86.19 75 LEU A CA 1
ATOM 567 C C . LEU A 1 75 ? -15.976 -10.467 15.329 1.00 86.19 75 LEU A C 1
ATOM 569 O O . LEU A 1 75 ? -16.119 -11.697 15.366 1.00 86.19 75 LEU A O 1
ATOM 573 N N . GLU A 1 76 ? -15.343 -9.810 14.365 1.00 85.50 76 GLU A N 1
ATOM 574 C CA . GLU A 1 76 ? -14.571 -10.408 13.275 1.00 85.50 76 GLU A CA 1
ATOM 575 C C . GLU A 1 76 ? -13.157 -9.817 13.241 1.00 85.50 76 GLU A C 1
ATOM 577 O O . GLU A 1 76 ? -12.900 -8.757 13.818 1.00 85.50 76 GLU A O 1
ATOM 582 N N . TYR A 1 77 ? -12.222 -10.507 12.584 1.00 84.44 77 TYR A N 1
ATOM 583 C CA . TYR A 1 77 ? -10.859 -10.016 12.414 1.00 84.44 77 TYR A CA 1
ATOM 584 C C . TYR A 1 77 ? -10.208 -10.529 11.128 1.00 84.44 77 TYR A C 1
ATOM 586 O O . TYR A 1 77 ? -10.576 -11.575 10.595 1.00 84.44 77 TYR A O 1
ATOM 594 N N . ILE A 1 78 ? -9.203 -9.794 10.660 1.00 82.06 78 ILE A N 1
ATOM 595 C CA . ILE A 1 78 ? -8.354 -10.140 9.520 1.00 82.06 78 ILE A CA 1
ATOM 596 C C . ILE A 1 78 ? -6.904 -10.026 9.984 1.00 82.06 78 ILE A C 1
ATOM 598 O O . ILE A 1 78 ? -6.502 -8.977 10.484 1.00 82.06 78 ILE A O 1
ATOM 602 N N . ILE A 1 79 ? -6.124 -11.096 9.837 1.00 79.69 79 ILE A N 1
ATOM 603 C CA . ILE A 1 79 ? -4.685 -11.090 10.135 1.00 79.69 79 ILE A CA 1
ATOM 604 C C . ILE A 1 79 ? -3.945 -10.456 8.954 1.00 79.69 79 ILE A C 1
ATOM 606 O O . ILE A 1 79 ? -4.263 -10.762 7.806 1.00 79.69 79 ILE A O 1
ATOM 610 N N . THR A 1 80 ? -2.960 -9.609 9.239 1.00 75.38 80 THR A N 1
ATOM 611 C CA . THR A 1 80 ? -2.043 -9.044 8.238 1.00 75.38 80 THR A CA 1
ATOM 612 C C . THR A 1 80 ? -0.612 -9.491 8.512 1.00 75.38 80 THR A C 1
ATOM 614 O O . THR A 1 80 ? -0.297 -9.947 9.615 1.00 75.38 80 THR A O 1
ATOM 617 N N . ASP A 1 81 ? 0.269 -9.350 7.526 1.00 73.50 81 ASP A N 1
ATOM 618 C CA . ASP A 1 81 ? 1.674 -9.743 7.660 1.00 73.50 81 ASP A CA 1
ATOM 619 C C . ASP A 1 81 ? 2.471 -8.706 8.467 1.00 73.50 81 ASP A C 1
ATOM 621 O O . ASP A 1 81 ? 3.440 -9.041 9.149 1.00 73.50 81 ASP A O 1
ATOM 625 N N . ASN A 1 82 ? 2.063 -7.432 8.421 1.00 75.62 82 ASN A N 1
ATOM 626 C CA . ASN A 1 82 ? 2.715 -6.341 9.147 1.00 75.62 82 ASN A CA 1
ATOM 627 C C . ASN A 1 82 ? 1.756 -5.184 9.507 1.00 75.62 82 ASN A C 1
ATOM 629 O O . ASN A 1 82 ? 0.582 -5.161 9.124 1.00 75.62 82 ASN A O 1
ATOM 633 N N . GLU A 1 83 ? 2.264 -4.212 10.274 1.00 74.00 83 GLU A N 1
ATOM 634 C CA . GLU A 1 83 ? 1.507 -3.040 10.742 1.00 74.00 83 GLU A CA 1
ATOM 635 C C . GLU A 1 83 ? 1.121 -2.066 9.623 1.00 74.00 83 GLU A C 1
ATOM 637 O O . GLU A 1 83 ? 0.079 -1.412 9.705 1.00 74.00 83 GLU A O 1
ATOM 642 N N . THR A 1 84 ? 1.954 -1.945 8.589 1.00 71.31 84 THR A N 1
ATOM 643 C CA . THR A 1 84 ? 1.710 -1.051 7.450 1.00 71.31 84 THR A CA 1
ATOM 644 C C . THR A 1 84 ? 0.540 -1.555 6.612 1.00 71.31 84 THR A C 1
ATOM 646 O O . THR A 1 84 ? -0.325 -0.775 6.218 1.00 71.31 84 THR A O 1
ATOM 649 N N . GLU A 1 85 ? 0.471 -2.866 6.397 1.00 72.81 85 GLU A N 1
ATOM 650 C CA . GLU A 1 85 ? -0.653 -3.524 5.740 1.00 72.81 85 GLU A CA 1
ATOM 651 C C . GLU A 1 85 ? -1.940 -3.389 6.563 1.00 72.81 85 GLU A C 1
ATOM 653 O O . GLU A 1 85 ? -2.981 -3.046 6.003 1.00 72.81 85 GLU A O 1
ATOM 658 N N . ALA A 1 86 ? -1.870 -3.558 7.891 1.00 73.31 86 ALA A N 1
ATOM 659 C CA . ALA A 1 86 ? -3.008 -3.298 8.775 1.00 73.31 86 ALA A CA 1
ATOM 660 C C . ALA A 1 86 ? -3.493 -1.847 8.643 1.00 73.31 86 ALA A C 1
ATOM 662 O O . ALA A 1 86 ? -4.673 -1.609 8.431 1.00 73.31 86 ALA A O 1
ATOM 663 N N . LEU A 1 87 ? -2.598 -0.859 8.695 1.00 78.06 87 LEU A N 1
ATOM 664 C CA . LEU A 1 87 ? -2.975 0.550 8.538 1.00 78.06 87 LEU A CA 1
ATOM 665 C C . LEU A 1 87 ? -3.705 0.818 7.212 1.00 78.06 87 LEU A C 1
ATOM 667 O O . LEU A 1 87 ? -4.700 1.540 7.178 1.00 78.06 87 LEU A O 1
ATOM 671 N N . LEU A 1 88 ? -3.224 0.229 6.121 1.00 73.31 88 LEU A N 1
ATOM 672 C CA . LEU A 1 88 ? -3.857 0.390 4.820 1.00 73.31 88 LEU A CA 1
ATOM 673 C C . LEU A 1 88 ? -5.232 -0.270 4.758 1.00 73.31 88 LEU A C 1
ATOM 675 O O . LEU A 1 88 ? -6.189 0.317 4.248 1.00 73.31 88 LEU A O 1
ATOM 679 N N . LEU A 1 89 ? -5.308 -1.519 5.213 1.00 75.69 89 LEU A N 1
ATOM 680 C CA . LEU A 1 89 ? -6.533 -2.297 5.159 1.00 75.69 89 LEU A CA 1
ATOM 681 C C . LEU A 1 89 ? -7.620 -1.636 6.011 1.00 75.69 89 LEU A C 1
ATOM 683 O O . LEU A 1 89 ? -8.756 -1.538 5.557 1.00 75.69 89 LEU A O 1
ATOM 687 N N . GLU A 1 90 ? -7.261 -1.104 7.180 1.00 85.81 90 GLU A N 1
ATOM 688 C CA . GLU A 1 90 ? -8.137 -0.293 8.031 1.00 85.81 90 GLU A CA 1
ATOM 689 C C . GLU A 1 90 ? -8.710 0.894 7.256 1.00 85.81 90 GLU A C 1
ATOM 691 O O . GLU A 1 90 ? -9.928 1.022 7.149 1.00 85.81 90 GLU A O 1
ATOM 696 N N . ALA A 1 91 ? -7.847 1.729 6.670 1.00 79.38 91 ALA A N 1
ATOM 697 C CA . ALA A 1 91 ? -8.274 2.919 5.940 1.00 79.38 91 ALA A CA 1
ATOM 698 C C . ALA A 1 91 ? -9.219 2.568 4.778 1.00 79.38 91 ALA A C 1
ATOM 700 O O . ALA A 1 91 ? -10.257 3.208 4.596 1.00 79.38 91 ALA A O 1
ATOM 701 N N . ASN A 1 92 ? -8.904 1.511 4.024 1.00 76.62 92 ASN A N 1
ATOM 702 C CA . ASN A 1 92 ? -9.748 1.032 2.930 1.00 76.62 92 ASN A CA 1
ATOM 703 C C . ASN A 1 92 ? -11.110 0.527 3.426 1.00 76.62 92 ASN A C 1
ATOM 705 O O . ASN A 1 92 ? -12.135 0.817 2.806 1.00 76.62 92 ASN A O 1
ATOM 709 N N . LEU A 1 93 ? -11.138 -0.221 4.530 1.00 78.94 93 LEU A N 1
ATOM 710 C CA . LEU A 1 93 ? -12.370 -0.763 5.096 1.00 78.94 93 LEU A CA 1
ATOM 711 C C . LEU A 1 93 ? -13.242 0.332 5.720 1.00 78.94 93 LEU A C 1
ATOM 713 O O . LEU A 1 93 ? -14.449 0.326 5.490 1.00 78.94 93 LEU A O 1
ATOM 717 N N . ILE A 1 94 ? -12.657 1.306 6.422 1.00 82.94 94 ILE A N 1
ATOM 718 C CA . ILE A 1 94 ? -13.383 2.479 6.936 1.00 82.94 94 ILE A CA 1
ATOM 719 C C . ILE A 1 94 ? -13.980 3.271 5.772 1.00 82.94 94 ILE A C 1
ATOM 721 O O . ILE A 1 94 ? -15.162 3.596 5.804 1.00 82.94 94 ILE A O 1
ATOM 725 N N . LYS A 1 95 ? -13.213 3.519 4.703 1.00 78.12 95 LYS A N 1
ATOM 726 C CA . LYS A 1 95 ? -13.709 4.241 3.520 1.00 78.12 95 LYS A CA 1
ATOM 727 C C . LYS A 1 95 ? -14.846 3.502 2.811 1.00 78.12 95 LYS A C 1
ATOM 729 O O . LYS A 1 95 ? -15.773 4.139 2.320 1.00 78.12 95 LYS A O 1
ATOM 734 N N . LYS A 1 96 ? -14.772 2.169 2.755 1.00 77.50 96 LYS A N 1
ATOM 735 C CA . LYS A 1 96 ? -15.779 1.311 2.116 1.00 77.50 96 LYS A CA 1
ATOM 736 C C . LYS A 1 96 ? -17.064 1.188 2.935 1.00 77.50 96 LYS A C 1
ATOM 738 O O . LYS A 1 96 ? -18.140 1.184 2.351 1.00 77.50 96 LYS A O 1
ATOM 743 N N . HIS A 1 97 ? -16.945 1.017 4.249 1.00 79.00 97 HIS A N 1
ATOM 744 C CA . HIS A 1 97 ? -18.073 0.681 5.120 1.00 79.00 97 HIS A CA 1
ATOM 745 C C . HIS A 1 97 ? -18.635 1.872 5.894 1.00 79.00 97 HIS A C 1
ATOM 747 O O . HIS A 1 97 ? -19.746 1.764 6.396 1.00 79.00 97 HIS A O 1
ATOM 753 N N . GLN A 1 98 ? -17.879 2.969 5.995 1.00 81.06 98 GLN A N 1
ATOM 754 C CA . GLN A 1 98 ? -18.212 4.180 6.752 1.00 81.06 98 GLN A CA 1
ATOM 755 C C . GLN A 1 98 ? -18.893 3.878 8.100 1.00 81.06 98 GLN A C 1
ATOM 757 O O . GLN A 1 98 ? -20.028 4.298 8.328 1.00 81.06 98 GLN A O 1
ATOM 762 N N . PRO A 1 99 ? -18.242 3.098 8.989 1.00 86.81 99 PRO A N 1
ATOM 763 C CA . PRO A 1 99 ? -18.873 2.659 10.228 1.00 86.81 99 PRO A CA 1
ATOM 764 C C . PRO A 1 99 ? -19.219 3.847 11.127 1.00 86.81 99 PRO A C 1
ATOM 766 O O . PRO A 1 99 ? -18.419 4.771 11.267 1.00 86.81 99 PRO A O 1
ATOM 769 N N . GLN A 1 100 ? -20.372 3.776 11.792 1.00 86.81 100 GLN A N 1
ATOM 770 C CA . GLN A 1 100 ? -20.934 4.874 12.588 1.00 86.81 100 GLN A CA 1
ATOM 771 C C . GLN A 1 100 ? -19.967 5.450 13.638 1.00 86.81 100 GLN A C 1
ATOM 773 O O . GLN A 1 100 ? -19.970 6.656 13.864 1.00 86.81 100 GLN A O 1
ATOM 778 N N . PHE A 1 101 ? -19.155 4.609 14.288 1.00 87.50 101 PHE A N 1
ATOM 779 C CA . PHE A 1 101 ? -18.256 5.034 15.371 1.00 87.50 101 PHE A CA 1
ATOM 780 C C . PHE A 1 101 ? -16.817 5.310 14.911 1.00 87.50 101 PHE A C 1
ATOM 782 O O . PHE A 1 101 ? -15.948 5.602 15.736 1.00 87.50 101 PHE A O 1
ATOM 789 N N . ASN A 1 102 ? -16.522 5.204 13.613 1.00 89.69 102 ASN A N 1
ATOM 790 C CA . ASN A 1 102 ? -15.227 5.605 13.076 1.00 89.69 102 ASN A CA 1
ATOM 791 C C . ASN A 1 102 ? -15.247 7.091 12.716 1.00 89.69 102 ASN A C 1
ATOM 793 O O . ASN A 1 102 ? -16.049 7.528 11.897 1.00 89.69 102 ASN A O 1
ATOM 797 N N . ILE A 1 103 ? -14.298 7.857 13.261 1.00 77.81 103 ILE A N 1
ATOM 798 C CA . ILE A 1 103 ? -14.057 9.227 12.801 1.00 77.81 103 ILE A CA 1
ATOM 799 C C . ILE A 1 103 ? -13.478 9.150 11.387 1.00 77.81 103 ILE A C 1
ATOM 801 O O . ILE A 1 103 ? -12.356 8.679 11.184 1.00 77.81 103 ILE A O 1
ATOM 805 N N . ILE A 1 104 ? -14.252 9.603 10.404 1.00 66.81 104 ILE A N 1
ATOM 806 C CA . ILE A 1 104 ? -13.811 9.702 9.014 1.00 66.81 104 ILE A CA 1
ATOM 807 C C . ILE A 1 104 ? -13.075 11.033 8.867 1.00 66.81 104 ILE A C 1
ATOM 809 O O . ILE A 1 104 ? -13.686 12.085 8.684 1.00 66.81 104 ILE A O 1
ATOM 813 N N . LEU A 1 105 ? -11.747 10.994 8.974 1.00 56.97 105 LEU A N 1
ATOM 814 C CA . LEU A 1 105 ? -10.914 12.150 8.653 1.00 56.97 105 LEU A CA 1
ATOM 815 C C . LEU A 1 105 ? -11.041 12.427 7.148 1.00 56.97 105 LEU A C 1
ATOM 817 O O . LEU A 1 105 ? -10.698 11.580 6.326 1.00 56.97 105 LEU A O 1
ATOM 821 N N . LYS A 1 106 ? -11.559 13.609 6.792 1.00 52.25 106 LYS A N 1
ATOM 822 C CA . LYS A 1 106 ? -11.768 14.047 5.399 1.00 52.25 106 LYS A CA 1
ATOM 823 C C . LYS A 1 106 ? -10.464 14.348 4.648 1.00 52.25 106 LYS A C 1
ATOM 825 O O . LYS A 1 106 ? -10.512 14.587 3.443 1.00 52.25 106 LYS A O 1
ATOM 830 N N . ASP A 1 107 ? -9.316 14.303 5.330 1.00 50.28 107 ASP A N 1
ATOM 831 C CA . ASP A 1 107 ? -7.995 14.464 4.722 1.00 50.28 107 ASP A CA 1
ATOM 832 C C . ASP A 1 107 ? -7.615 13.224 3.912 1.00 50.28 107 ASP A C 1
ATOM 834 O O . ASP A 1 107 ? -6.887 12.315 4.319 1.00 50.28 107 ASP A O 1
ATOM 838 N N . ASP A 1 108 ? -8.160 13.208 2.706 1.00 46.62 108 ASP A N 1
ATOM 839 C CA . ASP A 1 108 ? -8.095 12.134 1.739 1.00 46.62 108 ASP A CA 1
ATOM 840 C C . ASP A 1 108 ? -6.734 12.171 1.022 1.00 46.62 108 ASP A C 1
ATOM 842 O O . ASP A 1 108 ? -6.633 12.400 -0.190 1.00 46.62 108 ASP A O 1
ATOM 846 N N . LYS A 1 109 ? -5.642 11.912 1.756 1.00 55.09 109 LYS A N 1
ATOM 847 C CA . LYS A 1 109 ? -4.368 11.515 1.135 1.00 55.09 109 LYS A CA 1
ATOM 848 C C . LYS A 1 109 ? -4.555 10.113 0.563 1.00 55.09 109 LYS A C 1
ATOM 850 O O . LYS A 1 109 ? -4.103 9.121 1.121 1.00 55.09 109 LYS A O 1
ATOM 855 N N . ASN A 1 110 ? -5.277 10.033 -0.555 1.00 61.56 110 ASN A N 1
ATOM 856 C CA . ASN A 1 110 ? -5.480 8.806 -1.305 1.00 61.56 110 ASN A CA 1
ATOM 857 C C . ASN A 1 110 ? -4.104 8.209 -1.612 1.00 61.56 110 ASN A C 1
ATOM 859 O O . ASN A 1 110 ? -3.324 8.795 -2.371 1.00 61.56 110 ASN A O 1
ATOM 863 N N . PHE A 1 111 ? -3.813 7.069 -0.988 1.00 69.69 111 PHE A N 1
ATOM 864 C CA . PHE A 1 111 ? -2.540 6.382 -1.132 1.00 69.69 111 PHE A CA 1
ATOM 865 C C . PHE A 1 111 ? -2.220 6.158 -2.607 1.00 69.69 111 PHE A C 1
ATOM 867 O O . PHE A 1 111 ? -3.064 5.707 -3.385 1.00 69.69 111 PHE A O 1
ATOM 874 N N . LEU A 1 112 ? -0.989 6.486 -2.996 1.00 80.12 112 LEU A N 1
ATOM 875 C CA . LEU A 1 112 ? -0.539 6.266 -4.361 1.00 80.12 112 LEU A CA 1
ATOM 876 C C . LEU A 1 112 ? 0.061 4.869 -4.468 1.00 80.12 112 LEU A C 1
ATOM 878 O O . LEU A 1 112 ? 0.826 4.443 -3.607 1.00 80.12 112 LEU A O 1
ATOM 882 N N . TYR A 1 113 ? -0.257 4.173 -5.544 1.00 84.44 113 TYR A N 1
ATOM 883 C CA . TYR A 1 113 ? 0.333 2.894 -5.900 1.00 84.44 113 TYR A CA 1
ATOM 884 C C . TYR A 1 113 ? 1.105 3.057 -7.201 1.00 84.44 113 TYR A C 1
ATOM 886 O O . TYR A 1 113 ? 0.704 3.799 -8.100 1.00 84.44 113 TYR A O 1
ATOM 894 N N . ILE A 1 114 ? 2.208 2.332 -7.299 1.00 88.44 114 ILE A N 1
ATOM 895 C CA . ILE A 1 114 ? 2.970 2.131 -8.521 1.00 88.44 114 ILE A CA 1
ATOM 896 C C . ILE A 1 114 ? 2.369 0.912 -9.219 1.00 88.44 114 ILE A C 1
ATOM 898 O O . ILE A 1 114 ? 2.451 -0.203 -8.712 1.00 88.44 114 ILE A O 1
ATOM 902 N N . LYS A 1 115 ? 1.765 1.112 -10.384 1.00 88.19 115 LYS A N 1
ATOM 903 C CA . LYS A 1 115 ? 1.312 0.042 -11.271 1.00 88.19 115 LYS A CA 1
ATOM 904 C C . LYS A 1 115 ? 2.378 -0.180 -12.340 1.00 88.19 115 LYS A C 1
ATOM 906 O O . LYS A 1 115 ? 2.722 0.738 -13.075 1.00 88.19 115 LYS A O 1
ATOM 911 N N . LEU A 1 116 ? 2.884 -1.399 -12.448 1.00 88.69 116 LEU A N 1
ATOM 912 C CA . LEU A 1 116 ? 3.629 -1.859 -13.612 1.00 88.69 116 LEU A CA 1
ATOM 913 C C . LEU A 1 116 ? 2.619 -2.442 -14.595 1.00 88.69 116 LEU A C 1
ATOM 915 O O . LEU A 1 116 ? 2.024 -3.487 -14.324 1.00 88.69 116 LEU A O 1
ATOM 919 N N . ASN A 1 117 ? 2.400 -1.733 -15.696 1.00 86.44 117 ASN A N 1
ATOM 920 C CA . ASN A 1 117 ? 1.541 -2.164 -16.781 1.00 86.44 117 ASN A CA 1
ATOM 921 C C . ASN A 1 117 ? 2.369 -2.994 -17.768 1.00 86.44 117 ASN A C 1
ATOM 923 O O . ASN A 1 117 ? 3.229 -2.435 -18.449 1.00 86.44 117 ASN A O 1
ATOM 927 N N . LEU A 1 118 ? 2.157 -4.312 -17.799 1.00 82.44 118 LEU A N 1
ATOM 928 C CA . LEU A 1 118 ? 2.863 -5.221 -18.718 1.00 82.44 118 LEU A CA 1
ATOM 929 C C . LEU A 1 118 ? 1.978 -5.652 -19.903 1.00 82.44 118 LEU A C 1
ATOM 931 O O . LEU A 1 118 ? 2.453 -6.384 -20.767 1.00 82.44 118 LEU A O 1
ATOM 935 N N . GLU A 1 119 ? 0.702 -5.240 -19.926 1.00 76.62 119 GLU A N 1
ATOM 936 C CA . GLU A 1 119 ? -0.275 -5.612 -20.966 1.00 76.62 119 GLU A CA 1
ATOM 937 C C . GLU A 1 119 ? -0.091 -4.792 -22.230 1.00 76.62 119 GLU A C 1
ATOM 939 O O . GLU A 1 119 ? -0.267 -5.300 -23.335 1.00 76.62 119 GLU A O 1
ATOM 944 N N . GLN A 1 120 ? 0.284 -3.524 -22.064 1.00 78.88 120 GLN A N 1
ATOM 945 C CA . GLN A 1 120 ? 0.612 -2.677 -23.198 1.00 78.88 120 GLN A CA 1
ATOM 946 C C . GLN A 1 120 ? 1.745 -3.288 -24.007 1.00 78.88 120 GLN A C 1
ATOM 948 O O . GLN A 1 120 ? 2.612 -3.970 -23.455 1.00 78.88 120 GLN A O 1
ATOM 953 N N . GLU A 1 121 ? 1.749 -2.993 -25.309 1.00 82.69 121 GLU A N 1
ATOM 954 C CA . GLU A 1 121 ? 2.835 -3.354 -26.212 1.00 82.69 121 GLU A CA 1
ATOM 955 C C . GLU A 1 121 ? 4.163 -3.054 -25.510 1.00 82.69 121 GLU A C 1
ATOM 957 O O . GLU A 1 121 ? 4.862 -3.975 -25.102 1.00 82.69 121 GLU A O 1
ATOM 962 N N . TRP A 1 122 ? 4.431 -1.795 -25.176 1.00 87.81 122 TRP A N 1
ATOM 963 C CA . TRP A 1 122 ? 5.583 -1.421 -24.360 1.00 87.81 122 TRP A CA 1
ATOM 964 C C . TRP A 1 122 ? 5.210 -1.287 -22.887 1.00 87.81 122 TRP A C 1
ATOM 966 O O . TRP A 1 122 ? 4.366 -0.460 -22.553 1.00 87.81 122 TRP A O 1
ATOM 976 N N . ALA A 1 123 ? 5.879 -2.041 -22.010 1.00 88.75 123 ALA A N 1
ATOM 977 C CA . ALA A 1 123 ? 5.636 -1.994 -20.568 1.00 88.75 123 ALA A CA 1
ATOM 978 C C . ALA A 1 123 ? 5.859 -0.590 -19.970 1.00 88.75 123 ALA A C 1
ATOM 980 O O . ALA A 1 123 ? 6.771 0.138 -20.377 1.00 88.75 123 ALA A O 1
ATOM 981 N N . ARG A 1 124 ? 5.035 -0.190 -18.992 1.00 90.50 124 ARG A N 1
ATOM 982 C CA . ARG A 1 124 ? 5.082 1.160 -18.394 1.00 90.50 124 ARG A CA 1
ATOM 983 C C . ARG A 1 124 ? 4.872 1.163 -16.892 1.00 90.50 124 ARG A C 1
ATOM 985 O O . ARG A 1 124 ? 4.262 0.264 -16.322 1.00 90.50 124 ARG A O 1
ATOM 992 N N . VAL A 1 125 ? 5.366 2.225 -16.258 1.00 91.19 125 VAL A N 1
ATOM 993 C CA . VAL A 1 125 ? 5.029 2.559 -14.874 1.00 91.19 125 VAL A CA 1
ATOM 994 C C . VAL A 1 125 ? 3.922 3.604 -14.873 1.00 91.19 125 VAL A C 1
ATOM 996 O O . VAL A 1 125 ? 4.060 4.664 -15.481 1.00 91.19 125 VAL A O 1
ATOM 999 N N . GLU A 1 126 ? 2.850 3.322 -14.150 1.00 89.50 126 GLU A N 1
ATOM 1000 C CA . GLU A 1 126 ? 1.711 4.205 -13.937 1.00 89.50 126 GLU A CA 1
ATOM 1001 C C . GLU A 1 126 ? 1.536 4.463 -12.438 1.00 89.50 126 GLU A C 1
ATOM 1003 O O . GLU A 1 126 ? 1.838 3.612 -11.601 1.00 89.50 126 GLU A O 1
ATOM 1008 N N . PHE A 1 127 ? 1.020 5.638 -12.086 1.00 87.44 127 PHE A N 1
ATOM 1009 C CA . PHE A 1 127 ? 0.628 5.944 -10.715 1.00 87.44 127 PHE A CA 1
ATOM 1010 C C . PHE A 1 127 ? -0.889 5.882 -10.604 1.00 87.44 127 PHE A C 1
ATOM 1012 O O . PHE A 1 127 ? -1.589 6.594 -11.322 1.00 87.44 127 PHE A O 1
ATOM 1019 N N . VAL A 1 128 ? -1.401 5.061 -9.692 1.00 82.75 128 VAL A N 1
ATOM 1020 C CA . VAL A 1 128 ? -2.844 4.882 -9.494 1.00 82.75 128 VAL A CA 1
ATOM 1021 C C . VAL A 1 128 ? -3.209 5.095 -8.032 1.00 82.75 128 VAL A C 1
ATOM 1023 O O . VAL A 1 128 ? -2.494 4.662 -7.136 1.00 82.75 128 VAL A O 1
ATOM 1026 N N . ARG A 1 129 ? -4.328 5.775 -7.773 1.00 73.62 129 ARG A N 1
ATOM 1027 C CA . ARG A 1 129 ? -4.847 5.995 -6.406 1.00 73.62 129 ARG A CA 1
ATOM 1028 C C . ARG A 1 129 ? -5.782 4.881 -5.933 1.00 73.62 129 ARG A C 1
ATOM 1030 O O . ARG A 1 129 ? -6.045 4.748 -4.746 1.00 73.62 129 ARG A O 1
ATOM 1037 N N . ARG A 1 130 ? -6.299 4.088 -6.873 1.00 66.00 130 ARG A N 1
ATOM 1038 C CA . ARG A 1 130 ? -7.147 2.924 -6.617 1.00 66.00 130 ARG A CA 1
ATOM 1039 C C . ARG A 1 130 ? -6.551 1.741 -7.373 1.00 66.00 130 ARG A C 1
ATOM 1041 O O . ARG A 1 130 ? -6.694 1.699 -8.597 1.00 66.00 130 ARG A O 1
ATOM 1048 N N . PRO A 1 131 ? -5.846 0.810 -6.708 1.00 61.44 131 PRO A N 1
ATOM 1049 C CA . PRO A 1 131 ? -5.560 -0.465 -7.340 1.00 61.44 131 PRO A CA 1
ATOM 1050 C C . PRO A 1 131 ? -6.921 -1.109 -7.615 1.00 61.44 131 PRO A C 1
ATOM 1052 O O . PRO A 1 131 ? -7.766 -1.166 -6.721 1.00 61.44 131 PRO A O 1
ATOM 1055 N N . GLN A 1 132 ? -7.183 -1.521 -8.855 1.00 51.88 132 GLN A N 1
ATOM 1056 C CA . GLN A 1 132 ? -8.388 -2.288 -9.159 1.00 51.88 132 GLN A CA 1
ATOM 1057 C C . GLN A 1 132 ? -8.236 -3.663 -8.506 1.00 51.88 132 GLN A C 1
ATOM 1059 O O . GLN A 1 132 ? -7.756 -4.616 -9.111 1.00 51.88 132 GLN A O 1
ATOM 1064 N N . ILE A 1 133 ? -8.597 -3.756 -7.229 1.00 46.31 133 ILE A N 1
ATOM 1065 C CA . ILE A 1 133 ? -8.827 -5.030 -6.566 1.00 46.31 133 ILE A CA 1
ATOM 1066 C C . ILE A 1 133 ? -10.183 -5.495 -7.094 1.00 46.31 133 ILE A C 1
ATOM 1068 O O . ILE A 1 133 ? -11.221 -5.095 -6.568 1.00 46.31 133 ILE A O 1
ATOM 1072 N N . VAL A 1 134 ? -10.200 -6.288 -8.168 1.00 35.94 134 VAL A N 1
ATOM 1073 C CA . VAL A 1 134 ? -11.430 -6.993 -8.548 1.00 35.94 134 VAL A CA 1
ATOM 1074 C C . VAL A 1 134 ? -11.669 -8.063 -7.492 1.00 35.94 134 VAL A C 1
ATOM 1076 O O . VAL A 1 134 ? -11.036 -9.116 -7.438 1.00 35.94 134 VAL A O 1
ATOM 1079 N N . VAL A 1 135 ? -12.580 -7.735 -6.587 1.00 31.84 135 VAL A N 1
ATOM 1080 C CA . VAL A 1 135 ? -13.223 -8.701 -5.713 1.00 31.84 135 VAL A CA 1
ATOM 1081 C C . VAL A 1 135 ? -14.246 -9.414 -6.590 1.00 31.84 135 VAL A C 1
ATOM 1083 O O . VAL A 1 135 ? -15.241 -8.813 -6.989 1.00 31.84 135 VAL A O 1
ATOM 1086 N N . ASN A 1 136 ? -14.000 -10.677 -6.942 1.00 31.67 136 ASN A N 1
ATOM 1087 C CA . ASN A 1 136 ? -15.025 -11.473 -7.618 1.00 31.67 136 ASN A CA 1
ATOM 1088 C C . ASN A 1 136 ? -16.290 -11.521 -6.745 1.00 31.67 136 ASN A C 1
ATOM 1090 O O . ASN A 1 136 ? -16.185 -11.623 -5.520 1.00 31.67 136 ASN A O 1
ATOM 1094 N N . LYS A 1 137 ? -17.471 -11.509 -7.385 1.00 34.00 137 LYS A N 1
ATOM 1095 C CA . LYS A 1 137 ? -18.831 -11.494 -6.790 1.00 34.00 137 LYS A CA 1
ATOM 1096 C C . LYS A 1 137 ? -19.097 -12.527 -5.673 1.00 34.00 137 LYS A C 1
ATOM 1098 O O . LYS A 1 137 ? -20.118 -12.448 -5.003 1.00 34.00 137 LYS A O 1
ATOM 1103 N N . ASN A 1 138 ? -18.176 -13.457 -5.422 1.00 33.22 138 ASN A N 1
ATOM 1104 C CA . ASN A 1 138 ? -18.332 -14.562 -4.480 1.00 33.22 138 ASN A CA 1
ATOM 1105 C C . ASN A 1 138 ? -17.675 -14.335 -3.105 1.00 33.22 138 ASN A C 1
ATOM 1107 O O . ASN A 1 138 ? -17.555 -15.299 -2.355 1.00 33.22 138 ASN A O 1
ATOM 1111 N N . ASN A 1 139 ? -17.235 -13.116 -2.754 1.00 38.28 139 ASN A N 1
ATOM 1112 C CA . ASN A 1 139 ? -16.716 -12.747 -1.417 1.00 38.28 139 ASN A CA 1
ATOM 1113 C C . ASN A 1 139 ? -15.614 -13.657 -0.827 1.00 38.28 139 ASN A C 1
ATOM 1115 O O . ASN A 1 139 ? -15.256 -13.526 0.341 1.00 38.28 139 ASN A O 1
ATOM 1119 N N . LYS A 1 140 ? -15.008 -14.542 -1.623 1.00 30.55 140 LYS A N 1
ATOM 1120 C CA . LYS A 1 140 ? -13.760 -15.204 -1.262 1.00 30.55 140 LYS A CA 1
ATOM 1121 C C . LYS A 1 140 ? -12.637 -14.231 -1.580 1.00 30.55 140 LYS A C 1
ATOM 1123 O O . LYS A 1 140 ? -12.326 -13.999 -2.750 1.00 30.55 140 LYS A O 1
ATOM 1128 N N . ILE A 1 141 ? -12.014 -13.692 -0.531 1.00 38.69 141 ILE A N 1
ATOM 1129 C CA . ILE A 1 141 ? -10.655 -13.152 -0.605 1.00 38.69 141 ILE A CA 1
ATOM 1130 C C . ILE A 1 141 ? -9.757 -14.358 -0.887 1.00 38.69 141 ILE A C 1
ATOM 1132 O O . ILE A 1 141 ? -9.116 -14.925 -0.007 1.00 38.69 141 ILE A O 1
ATOM 1136 N N . ASN A 1 142 ? -9.760 -14.821 -2.135 1.00 32.44 142 ASN A N 1
ATOM 1137 C CA . ASN A 1 142 ? -8.659 -15.623 -2.618 1.00 32.44 142 ASN A CA 1
ATOM 1138 C C . ASN A 1 142 ? -7.432 -14.750 -2.383 1.00 32.44 142 ASN A C 1
ATOM 1140 O O . ASN A 1 142 ? -7.454 -13.594 -2.808 1.00 32.44 142 ASN A O 1
ATOM 1144 N N . LYS A 1 143 ? -6.437 -15.284 -1.653 1.00 33.78 143 LYS A N 1
ATOM 1145 C CA . LYS A 1 143 ? -5.026 -14.854 -1.631 1.00 33.78 143 LYS A CA 1
ATOM 1146 C C . LYS A 1 143 ? -4.800 -13.723 -2.628 1.00 33.78 143 LYS A C 1
ATOM 1148 O O . LYS A 1 143 ? -5.045 -13.977 -3.808 1.00 33.78 143 LYS A O 1
ATOM 1153 N N . VAL A 1 144 ? -4.300 -12.574 -2.162 1.00 39.66 144 VAL A N 1
ATOM 1154 C CA . VAL A 1 144 ? -3.971 -11.285 -2.832 1.00 39.66 144 VAL A CA 1
ATOM 1155 C C . VAL A 1 144 ? -3.374 -11.367 -4.267 1.00 39.66 144 VAL A C 1
ATOM 1157 O O . VAL A 1 144 ? -3.097 -10.359 -4.895 1.00 39.66 144 VAL A O 1
ATOM 1160 N N . ASN A 1 145 ? -3.223 -12.551 -4.856 1.00 37.94 145 ASN A N 1
ATOM 1161 C CA . ASN A 1 145 ? -2.570 -12.852 -6.114 1.00 37.94 145 ASN A CA 1
ATOM 1162 C C . ASN A 1 145 ? -3.343 -13.712 -7.144 1.00 37.94 145 ASN A C 1
ATOM 1164 O O . ASN A 1 145 ? -2.656 -14.206 -8.035 1.00 37.94 145 ASN A O 1
ATOM 1168 N N . LYS A 1 146 ? -4.672 -13.974 -7.097 1.00 34.28 146 LYS A N 1
ATOM 1169 C CA . LYS A 1 146 ? -5.220 -15.018 -8.017 1.00 34.28 146 LYS A CA 1
ATOM 1170 C C . LYS A 1 146 ? -6.193 -14.687 -9.158 1.00 34.28 146 LYS A C 1
ATOM 1172 O O . LYS A 1 146 ? -6.128 -15.440 -10.124 1.00 34.28 146 LYS A O 1
ATOM 1177 N N . ILE A 1 147 ? -7.054 -13.663 -9.174 1.00 36.28 147 ILE A N 1
ATOM 1178 C CA . ILE A 1 147 ? -8.072 -13.601 -10.267 1.00 36.28 147 ILE A CA 1
ATOM 1179 C C . ILE A 1 147 ? -8.399 -12.183 -10.761 1.00 36.28 147 ILE A C 1
ATOM 1181 O O . ILE A 1 147 ? -9.551 -11.861 -11.017 1.00 36.28 147 ILE A O 1
ATOM 1185 N N . VAL A 1 148 ? -7.386 -11.329 -10.936 1.00 36.78 148 VAL A N 1
ATOM 1186 C CA . VAL A 1 148 ? -7.554 -10.061 -11.666 1.00 36.78 148 VAL A CA 1
ATOM 1187 C C . VAL A 1 148 ? -6.329 -9.822 -12.536 1.00 36.78 148 VAL A C 1
ATOM 1189 O O . VAL A 1 148 ? -5.323 -9.309 -12.065 1.00 36.78 148 VAL A O 1
ATOM 1192 N N . ASN A 1 149 ? -6.406 -10.298 -13.775 1.00 37.94 149 ASN A N 1
ATOM 1193 C CA . ASN A 1 149 ? -5.489 -10.063 -14.893 1.00 37.94 149 ASN A CA 1
ATOM 1194 C C . ASN A 1 149 ? -3.989 -10.214 -14.582 1.00 37.94 149 ASN A C 1
ATOM 1196 O O . ASN A 1 149 ? -3.312 -9.305 -14.113 1.00 37.94 149 ASN A O 1
ATOM 1200 N N . ARG A 1 150 ? -3.469 -11.400 -14.929 1.00 48.19 150 ARG A N 1
ATOM 1201 C CA . ARG A 1 150 ? -2.116 -11.960 -14.720 1.00 48.19 150 ARG A CA 1
ATOM 1202 C C . ARG A 1 150 ? -0.911 -11.110 -15.173 1.00 48.19 150 ARG A C 1
ATOM 1204 O O . ARG A 1 150 ? 0.208 -11.616 -15.166 1.00 48.19 150 ARG A O 1
ATOM 1211 N N . VAL A 1 151 ? -1.088 -9.854 -15.561 1.00 58.34 151 VAL A N 1
ATOM 1212 C CA . VAL A 1 151 ? -0.082 -9.095 -16.303 1.00 58.34 151 VAL A CA 1
ATOM 1213 C C . VAL A 1 151 ? 0.283 -7.776 -15.607 1.00 58.34 151 VAL A C 1
ATOM 1215 O O . VAL A 1 151 ? 1.466 -7.455 -15.507 1.00 58.34 151 VAL A O 1
ATOM 1218 N N . ASN A 1 152 ? -0.671 -7.056 -15.012 1.00 67.62 152 ASN A N 1
ATOM 1219 C CA . ASN A 1 152 ? -0.381 -5.802 -14.306 1.00 67.62 152 ASN A CA 1
ATOM 1220 C C . ASN A 1 152 ? -0.046 -6.045 -12.827 1.00 67.62 152 ASN A C 1
ATOM 1222 O O . ASN A 1 152 ? -0.731 -6.794 -12.135 1.00 67.62 152 ASN A O 1
ATOM 1226 N N . LYS A 1 153 ? 1.006 -5.396 -12.318 1.00 78.19 153 LYS A N 1
ATOM 1227 C CA . LYS A 1 153 ? 1.458 -5.549 -10.922 1.00 78.19 153 LYS A CA 1
ATOM 1228 C C . LYS A 1 153 ? 1.356 -4.229 -10.176 1.00 78.19 153 LYS A C 1
ATOM 1230 O O . LYS A 1 153 ? 1.847 -3.218 -10.664 1.00 78.19 153 LYS A O 1
ATOM 1235 N N . TYR A 1 154 ? 0.763 -4.244 -8.990 1.00 81.00 154 TYR A N 1
ATOM 1236 C CA . TYR A 1 154 ? 0.577 -3.055 -8.160 1.00 81.00 154 TYR A CA 1
ATOM 1237 C C . TYR A 1 154 ? 1.494 -3.125 -6.937 1.00 81.00 154 TYR A C 1
ATOM 1239 O O . TYR A 1 154 ? 1.579 -4.160 -6.283 1.00 81.00 154 TYR A O 1
ATOM 1247 N N . PHE A 1 155 ? 2.168 -2.019 -6.636 1.00 81.25 155 PHE A N 1
ATOM 1248 C CA . PHE A 1 155 ? 3.118 -1.878 -5.538 1.00 81.25 155 PHE A CA 1
ATOM 1249 C C . PHE A 1 155 ? 2.807 -0.618 -4.747 1.00 81.25 155 PHE A C 1
ATOM 1251 O O . PHE A 1 155 ? 2.516 0.433 -5.316 1.00 81.25 155 PHE A O 1
ATOM 1258 N N . GLY A 1 156 ? 2.867 -0.717 -3.432 1.00 74.50 156 GLY A N 1
ATOM 1259 C CA . GLY A 1 156 ? 2.400 0.321 -2.527 1.00 74.50 156 GLY A CA 1
ATOM 1260 C C . GLY A 1 156 ? 1.598 -0.315 -1.403 1.00 74.50 156 GLY A C 1
ATOM 1261 O O . GLY A 1 156 ? 1.626 -1.538 -1.252 1.00 74.50 156 GLY A O 1
ATOM 1262 N N . PRO A 1 157 ? 0.875 0.488 -0.621 1.00 71.75 157 PRO A N 1
ATOM 1263 C CA . PRO A 1 157 ? 0.607 1.920 -0.759 1.00 71.75 157 PRO A CA 1
ATOM 1264 C C . PRO A 1 157 ? 1.828 2.775 -0.406 1.00 71.75 157 PRO A C 1
ATOM 1266 O O . PRO A 1 157 ? 2.575 2.469 0.519 1.00 71.75 157 PRO A O 1
ATOM 1269 N N . TYR A 1 158 ? 2.004 3.892 -1.101 1.00 74.56 158 TYR A N 1
ATOM 1270 C CA . TYR A 1 158 ? 2.971 4.916 -0.721 1.00 74.56 158 TYR A CA 1
ATOM 1271 C C . TYR A 1 158 ? 2.268 6.010 0.080 1.00 74.56 158 TYR A C 1
ATOM 1273 O O . TYR A 1 158 ? 1.271 6.577 -0.374 1.00 74.56 158 TYR A O 1
ATOM 1281 N N . ALA A 1 159 ? 2.819 6.322 1.257 1.00 65.12 159 ALA A N 1
ATOM 1282 C CA . ALA A 1 159 ? 2.273 7.310 2.194 1.00 65.12 159 ALA A CA 1
ATOM 1283 C C . ALA A 1 159 ? 2.174 8.732 1.609 1.00 65.12 159 ALA A C 1
ATOM 1285 O O . ALA A 1 159 ? 1.362 9.537 2.055 1.00 65.12 159 ALA A O 1
ATOM 1286 N N . SER A 1 160 ? 2.985 9.047 0.597 1.00 78.19 160 SER A N 1
ATOM 1287 C CA . SER A 1 160 ? 2.875 10.284 -0.172 1.00 78.19 160 SER A CA 1
ATOM 1288 C C . SER A 1 160 ? 3.158 10.039 -1.650 1.00 78.19 160 SER A C 1
ATOM 1290 O O . SER A 1 160 ? 3.934 9.149 -2.018 1.00 78.19 160 SER A O 1
ATOM 1292 N N . ALA A 1 161 ? 2.558 10.868 -2.508 1.00 80.56 161 ALA A N 1
ATOM 1293 C CA . ALA A 1 161 ? 2.818 10.836 -3.944 1.00 80.56 161 ALA A CA 1
ATOM 1294 C C . ALA A 1 161 ? 4.310 11.044 -4.254 1.00 80.56 161 ALA A C 1
ATOM 1296 O O . ALA A 1 161 ? 4.856 10.401 -5.150 1.00 80.56 161 ALA A O 1
ATOM 1297 N N . ASP A 1 162 ? 4.990 11.884 -3.475 1.00 81.00 162 ASP A N 1
ATOM 1298 C CA . ASP A 1 162 ? 6.411 12.170 -3.665 1.00 81.00 162 ASP A CA 1
ATOM 1299 C C . ASP A 1 162 ? 7.308 11.006 -3.259 1.00 81.00 162 ASP A C 1
ATOM 1301 O O . ASP A 1 162 ? 8.361 10.812 -3.865 1.00 81.00 162 ASP A O 1
ATOM 1305 N N . SER A 1 163 ? 6.903 10.197 -2.275 1.00 81.06 163 SER A N 1
ATOM 1306 C CA . SER A 1 163 ? 7.591 8.940 -1.965 1.00 81.06 163 SER A CA 1
ATOM 1307 C C . SER A 1 163 ? 7.552 7.998 -3.172 1.00 81.06 163 SER A C 1
ATOM 1309 O O . SER A 1 163 ? 8.602 7.605 -3.680 1.00 81.06 163 SER A O 1
ATOM 1311 N N . ALA A 1 164 ? 6.363 7.757 -3.738 1.00 86.81 164 ALA A N 1
ATOM 1312 C CA . ALA A 1 164 ? 6.215 6.909 -4.922 1.00 86.81 164 ALA A CA 1
ATOM 1313 C C . ALA A 1 164 ? 7.009 7.441 -6.127 1.00 86.81 164 ALA A C 1
ATOM 1315 O O . ALA A 1 164 ? 7.721 6.690 -6.798 1.00 86.81 164 ALA A O 1
ATOM 1316 N N . ARG A 1 165 ? 6.927 8.751 -6.402 1.00 88.88 165 ARG A N 1
ATOM 1317 C CA . ARG A 1 165 ? 7.659 9.390 -7.507 1.00 88.88 165 ARG A CA 1
ATOM 1318 C C . ARG A 1 165 ? 9.170 9.274 -7.333 1.00 88.88 165 ARG A C 1
ATOM 1320 O O . ARG A 1 165 ? 9.861 8.980 -8.308 1.00 88.88 165 ARG A O 1
ATOM 1327 N N . ARG A 1 166 ? 9.691 9.467 -6.116 1.00 86.25 166 ARG A N 1
ATOM 1328 C CA . ARG A 1 166 ? 11.120 9.283 -5.810 1.00 86.25 166 ARG A CA 1
ATOM 1329 C C . ARG A 1 166 ? 11.556 7.839 -6.024 1.00 86.25 166 ARG A C 1
ATOM 1331 O O . ARG A 1 166 ? 12.586 7.625 -6.660 1.00 86.25 166 ARG A O 1
ATOM 1338 N N . THR A 1 167 ? 10.752 6.868 -5.594 1.00 87.44 167 THR A N 1
ATOM 1339 C CA . THR A 1 167 ? 11.015 5.446 -5.848 1.00 87.44 167 THR A CA 1
ATOM 1340 C C . THR A 1 167 ? 11.084 5.151 -7.344 1.00 87.44 167 THR A C 1
ATOM 1342 O O . THR A 1 167 ? 12.084 4.607 -7.805 1.00 87.44 167 THR A O 1
ATOM 1345 N N . VAL A 1 168 ? 10.094 5.570 -8.138 1.00 91.50 168 VAL A N 1
ATOM 1346 C CA . VAL A 1 168 ? 10.114 5.358 -9.599 1.00 91.50 168 VAL A CA 1
ATOM 1347 C C . VAL A 1 168 ? 11.301 6.064 -10.253 1.00 91.50 168 VAL A C 1
ATOM 1349 O O . VAL A 1 168 ? 11.946 5.485 -11.125 1.00 91.50 168 VAL A O 1
ATOM 1352 N N . LYS A 1 169 ? 11.640 7.285 -9.822 1.00 88.94 169 LYS A N 1
ATOM 1353 C CA . LYS A 1 169 ? 12.811 8.015 -10.329 1.00 88.94 169 LYS A CA 1
ATOM 1354 C C . LYS A 1 169 ? 14.099 7.232 -10.071 1.00 88.94 169 LYS A C 1
ATOM 1356 O O . LYS A 1 169 ? 14.894 7.075 -10.994 1.00 88.94 169 LYS A O 1
ATOM 1361 N N . LEU A 1 170 ? 14.287 6.704 -8.863 1.00 84.81 170 LEU A N 1
ATOM 1362 C CA . LEU A 1 170 ? 15.438 5.869 -8.521 1.00 84.81 170 LEU A CA 1
ATOM 1363 C C . LEU A 1 170 ? 15.482 4.600 -9.381 1.00 84.81 170 LEU A C 1
ATOM 1365 O O . LEU A 1 170 ? 16.492 4.335 -10.031 1.00 84.81 170 LEU A O 1
ATOM 1369 N N . LEU A 1 171 ? 14.371 3.868 -9.454 1.00 88.12 171 LEU A N 1
ATOM 1370 C CA . LEU A 1 171 ? 14.264 2.647 -10.252 1.00 88.12 171 LEU A CA 1
ATOM 1371 C C . LEU A 1 171 ? 14.553 2.910 -11.730 1.00 88.12 171 LEU A C 1
ATOM 1373 O O . LEU A 1 171 ? 15.284 2.145 -12.345 1.00 88.12 171 LEU A O 1
ATOM 1377 N N . SER A 1 172 ? 14.066 4.019 -12.289 1.00 89.50 172 SER A N 1
ATOM 1378 C CA . SER A 1 172 ? 14.335 4.374 -13.687 1.00 89.50 172 SER A CA 1
ATOM 1379 C C . SER A 1 172 ? 15.821 4.607 -13.960 1.00 89.50 172 SER A C 1
ATOM 1381 O O . SER A 1 172 ? 16.291 4.296 -15.045 1.00 89.50 172 SER A O 1
ATOM 1383 N N . ARG A 1 173 ? 16.594 5.084 -12.973 1.00 84.12 173 ARG A N 1
ATOM 1384 C CA . ARG A 1 173 ? 18.048 5.267 -13.113 1.00 84.12 173 ARG A CA 1
ATOM 1385 C C . ARG A 1 173 ? 18.817 3.952 -13.013 1.00 84.12 173 ARG A C 1
ATOM 1387 O O . ARG A 1 173 ? 19.832 3.812 -13.688 1.00 84.12 173 ARG A O 1
ATOM 1394 N N . ILE A 1 174 ? 18.340 3.032 -12.174 1.00 82.25 174 ILE A N 1
ATOM 1395 C CA . ILE A 1 174 ? 18.943 1.710 -11.943 1.00 82.25 174 ILE A CA 1
ATOM 1396 C C . ILE A 1 174 ? 18.653 0.785 -13.130 1.00 82.25 174 ILE A C 1
ATOM 1398 O O . ILE A 1 174 ? 19.570 0.250 -13.738 1.00 82.25 174 ILE A O 1
ATOM 1402 N N . PHE A 1 175 ? 17.374 0.637 -13.472 1.00 85.06 175 PHE A N 1
ATOM 1403 C CA . PHE A 1 175 ? 16.869 -0.310 -14.468 1.00 85.06 175 PHE A CA 1
ATOM 1404 C C . PHE A 1 175 ? 16.741 0.301 -15.873 1.00 85.06 175 PHE A C 1
ATOM 1406 O O . PHE A 1 175 ? 16.351 -0.389 -16.805 1.00 85.06 175 PHE A O 1
ATOM 1413 N N . LYS A 1 176 ? 17.034 1.600 -16.034 1.00 87.94 176 LYS A N 1
ATOM 1414 C CA . LYS A 1 176 ? 17.077 2.310 -17.325 1.00 87.94 176 LYS A CA 1
ATOM 1415 C C . LYS A 1 176 ? 15.789 2.214 -18.162 1.00 87.94 176 LYS A C 1
ATOM 1417 O O . LYS A 1 176 ? 15.848 2.292 -19.384 1.00 87.94 176 LYS A O 1
ATOM 1422 N N . PHE A 1 177 ? 14.610 2.114 -17.546 1.00 91.06 177 PHE A N 1
ATOM 1423 C CA . PHE A 1 177 ? 13.332 2.156 -18.277 1.00 91.06 177 PHE A CA 1
ATOM 1424 C C . PHE A 1 177 ? 12.819 3.590 -18.492 1.00 91.06 177 PHE A C 1
ATOM 1426 O O . PHE A 1 177 ? 13.131 4.520 -17.739 1.00 91.06 177 PHE A O 1
ATOM 1433 N N . CYS A 1 178 ? 11.984 3.783 -19.513 1.00 90.31 178 CYS A N 1
ATOM 1434 C CA . CYS A 1 178 ? 11.386 5.076 -19.828 1.00 90.31 178 CYS A CA 1
ATOM 1435 C C . CYS A 1 178 ? 10.235 5.443 -18.879 1.00 90.31 178 CYS A C 1
ATOM 1437 O O . CYS A 1 178 ? 9.360 4.638 -18.573 1.00 90.31 178 CYS A O 1
ATOM 1439 N N . THR A 1 179 ? 10.209 6.714 -18.464 1.00 89.50 179 THR A N 1
ATOM 1440 C CA . THR A 1 179 ? 9.123 7.319 -17.662 1.00 89.50 179 THR A CA 1
ATOM 1441 C C . THR A 1 179 ? 8.354 8.409 -18.416 1.00 89.50 179 THR A C 1
ATOM 1443 O O . THR A 1 179 ? 7.370 8.935 -17.903 1.00 89.50 179 THR A O 1
ATOM 1446 N N . CYS A 1 180 ? 8.802 8.791 -19.616 1.00 88.50 180 CYS A N 1
ATOM 1447 C CA . CYS A 1 180 ? 8.097 9.743 -20.476 1.00 88.50 180 CYS A CA 1
ATOM 1448 C C . CYS A 1 180 ? 6.904 9.074 -21.182 1.00 88.50 180 CYS A C 1
ATOM 1450 O O . CYS A 1 180 ? 6.810 7.854 -21.234 1.00 88.50 180 CYS A O 1
ATOM 1452 N N . LYS A 1 181 ? 5.969 9.861 -21.726 1.00 83.56 181 LYS A N 1
ATOM 1453 C CA . LYS A 1 181 ? 4.758 9.315 -22.366 1.00 83.56 181 LYS A CA 1
ATOM 1454 C C . LYS A 1 181 ? 4.996 8.792 -23.793 1.00 83.56 181 LYS A C 1
ATOM 1456 O O . LYS A 1 181 ? 4.400 7.786 -24.167 1.00 83.56 181 LYS A O 1
ATOM 1461 N N . ASN A 1 182 ? 5.892 9.421 -24.560 1.00 85.00 182 ASN A N 1
ATOM 1462 C CA . ASN A 1 182 ? 6.030 9.201 -26.010 1.00 85.00 182 ASN A CA 1
ATOM 1463 C C . ASN A 1 182 ? 7.346 8.506 -26.424 1.00 85.00 182 ASN A C 1
ATOM 1465 O O . ASN A 1 182 ? 7.806 8.690 -27.547 1.00 85.00 182 ASN A O 1
ATOM 1469 N N . PHE A 1 183 ? 7.949 7.691 -25.548 1.00 86.06 183 PHE A N 1
ATOM 1470 C CA . PHE A 1 183 ? 9.249 7.034 -25.800 1.00 86.06 183 PHE A CA 1
ATOM 1471 C C . PHE A 1 183 ? 9.272 6.037 -26.971 1.00 86.06 183 PHE A C 1
ATOM 1473 O O . PHE A 1 183 ? 10.337 5.553 -27.348 1.00 86.06 183 PHE A O 1
ATOM 1480 N N . THR A 1 184 ? 8.107 5.680 -27.510 1.00 85.69 184 THR A N 1
ATOM 1481 C CA . THR A 1 184 ? 7.984 4.816 -28.690 1.00 85.69 184 THR A CA 1
ATOM 1482 C C . THR A 1 184 ? 8.063 5.596 -29.998 1.00 85.69 184 THR A C 1
ATOM 1484 O O . THR A 1 184 ? 8.328 4.999 -31.028 1.00 85.69 184 THR A O 1
ATOM 1487 N N . LYS A 1 185 ? 7.838 6.918 -29.962 1.00 86.31 185 LYS A N 1
ATOM 1488 C CA . LYS A 1 185 ? 7.830 7.787 -31.149 1.00 86.31 185 LYS A CA 1
ATOM 1489 C C . LYS A 1 185 ? 9.022 8.738 -31.204 1.00 86.31 185 LYS A C 1
ATOM 1491 O O . LYS A 1 185 ? 9.452 9.095 -32.289 1.00 86.31 185 LYS A O 1
ATOM 1496 N N . LYS A 1 186 ? 9.517 9.197 -30.049 1.00 88.12 186 LYS A N 1
ATOM 1497 C CA . LYS A 1 186 ? 10.613 10.170 -29.977 1.00 88.12 186 LYS A CA 1
ATOM 1498 C C . LYS A 1 186 ? 11.463 9.957 -28.731 1.00 88.12 186 LYS A C 1
ATOM 1500 O O . LYS A 1 186 ? 10.931 9.713 -27.640 1.00 88.12 186 LYS A O 1
ATOM 1505 N N . SER A 1 187 ? 12.772 10.111 -28.883 1.00 86.50 187 SER A N 1
ATOM 1506 C CA . SER A 1 187 ? 13.700 10.236 -27.762 1.00 86.50 187 SER A CA 1
ATOM 1507 C C . SER A 1 187 ? 13.472 11.513 -26.953 1.00 86.50 187 SER A C 1
ATOM 1509 O O . SER A 1 187 ? 12.879 12.495 -27.398 1.00 86.50 187 SER A O 1
ATOM 1511 N N . CYS A 1 188 ? 13.905 11.490 -25.695 1.00 87.56 188 CYS A N 1
ATOM 1512 C CA . CYS A 1 188 ? 13.864 12.650 -24.811 1.00 87.56 188 CYS A CA 1
ATOM 1513 C C . CYS A 1 188 ? 15.253 12.926 -24.234 1.00 87.56 188 CYS A C 1
ATOM 1515 O O . CYS A 1 188 ? 16.139 12.078 -24.306 1.00 87.56 188 CYS A O 1
ATOM 1517 N N . LEU A 1 189 ? 15.432 14.070 -23.571 1.00 88.62 189 LEU A N 1
ATOM 1518 C CA . LEU A 1 189 ? 16.709 14.436 -22.948 1.00 88.62 189 LEU A CA 1
ATOM 1519 C C . LEU A 1 189 ? 17.279 1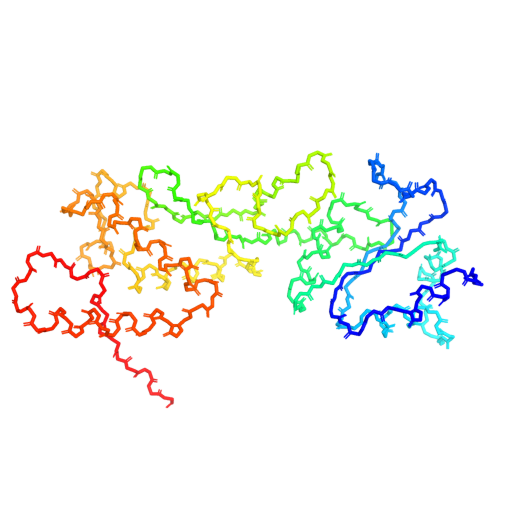3.330 -22.039 1.00 88.62 189 LEU A C 1
ATOM 1521 O O . LEU A 1 189 ? 18.473 13.066 -22.055 1.00 88.62 189 LEU A O 1
ATOM 1525 N N . LYS A 1 190 ? 16.425 12.619 -21.288 1.00 85.44 190 LYS A N 1
ATOM 1526 C CA . LYS A 1 190 ? 16.866 11.512 -20.419 1.00 85.44 190 LYS A CA 1
ATOM 1527 C C . LYS A 1 190 ? 17.529 10.376 -21.203 1.00 85.44 190 LYS A C 1
ATOM 1529 O O . LYS A 1 190 ? 18.426 9.735 -20.668 1.00 85.44 190 LYS A O 1
ATOM 1534 N N . PHE A 1 191 ? 17.093 10.121 -22.434 1.00 86.12 191 PHE A N 1
ATOM 1535 C CA . PHE A 1 191 ? 17.737 9.146 -23.308 1.00 86.12 191 PHE A CA 1
ATOM 1536 C C . PHE A 1 191 ? 19.124 9.634 -23.736 1.00 86.12 191 PHE A C 1
ATOM 1538 O O . PHE A 1 191 ? 20.092 8.907 -23.542 1.00 86.12 191 PHE A O 1
ATOM 1545 N N . HIS A 1 192 ? 19.240 10.881 -24.205 1.00 83.88 192 HIS A N 1
ATOM 1546 C CA . HIS A 1 192 ? 20.529 11.461 -24.610 1.00 83.88 192 HIS A CA 1
ATOM 1547 C C . HIS A 1 192 ? 21.535 11.554 -23.450 1.00 83.88 192 HIS A C 1
ATOM 1549 O O . HIS A 1 192 ? 22.732 11.406 -23.656 1.00 83.88 192 HIS A O 1
ATOM 1555 N N . LEU A 1 193 ? 21.053 11.703 -22.212 1.00 82.94 193 LEU A N 1
ATOM 1556 C CA . LEU A 1 193 ? 21.869 11.633 -20.992 1.00 82.94 193 LEU A CA 1
ATOM 1557 C C . LEU A 1 193 ? 22.204 10.193 -20.543 1.00 82.94 193 LEU A C 1
ATOM 1559 O O . LEU A 1 193 ? 22.806 9.992 -19.486 1.00 82.94 193 LEU A O 1
ATOM 1563 N N . GLY A 1 194 ? 21.766 9.170 -21.281 1.00 79.56 194 GLY A N 1
ATOM 1564 C CA . GLY A 1 194 ? 21.996 7.759 -20.961 1.00 79.56 194 GLY A CA 1
ATOM 1565 C C . GLY A 1 194 ? 21.225 7.259 -19.734 1.00 79.56 194 GLY A C 1
ATOM 1566 O O . GLY A 1 194 ? 21.651 6.321 -19.052 1.00 79.56 194 GLY A O 1
ATOM 1567 N N . TRP A 1 195 ? 20.109 7.896 -19.371 1.00 81.38 195 TRP A N 1
ATOM 1568 C CA . TRP A 1 195 ? 19.317 7.537 -18.186 1.00 81.38 195 TRP A CA 1
ATOM 1569 C C . TRP A 1 195 ? 18.228 6.506 -18.462 1.00 81.38 195 TRP A C 1
ATOM 1571 O O . TRP A 1 195 ? 17.742 5.900 -17.510 1.00 81.38 195 TRP A O 1
ATOM 1581 N N . CYS A 1 196 ? 17.858 6.278 -19.719 1.00 86.00 196 CYS A N 1
ATOM 1582 C CA . CYS A 1 196 ? 16.931 5.219 -20.101 1.00 86.00 196 CYS A CA 1
ATOM 1583 C C . CYS A 1 196 ? 17.257 4.642 -21.482 1.00 86.00 196 CYS A C 1
ATOM 1585 O O . CYS A 1 196 ? 17.942 5.274 -22.279 1.00 86.00 196 CYS A O 1
ATOM 1587 N N . VAL A 1 197 ? 16.738 3.447 -21.754 1.00 86.38 197 VAL A N 1
ATOM 1588 C CA . VAL A 1 197 ? 16.759 2.786 -23.059 1.00 86.38 197 VAL A CA 1
ATOM 1589 C C . VAL A 1 197 ? 15.461 3.139 -23.772 1.00 86.38 197 VAL A C 1
ATOM 1591 O O . VAL A 1 197 ? 14.398 2.704 -23.337 1.00 86.38 197 VAL A O 1
ATOM 1594 N N . CYS A 1 198 ? 15.536 3.964 -24.817 1.00 86.75 198 CYS A N 1
ATOM 1595 C CA . CYS A 1 198 ? 14.364 4.456 -25.538 1.00 86.75 198 CYS A CA 1
ATOM 1596 C C . CYS A 1 198 ? 14.048 3.564 -26.748 1.00 86.75 198 CYS A C 1
ATOM 1598 O O . CYS A 1 198 ? 14.853 3.525 -27.678 1.00 86.75 198 CYS A O 1
ATOM 1600 N N . PRO A 1 199 ? 12.884 2.900 -26.794 1.00 86.19 199 PRO A N 1
ATOM 1601 C CA . PRO A 1 199 ? 12.451 2.096 -27.937 1.00 86.19 199 PRO A CA 1
ATOM 1602 C C . PRO A 1 199 ? 12.496 2.795 -29.298 1.00 86.19 199 PRO A C 1
ATOM 1604 O O . PRO A 1 199 ? 12.828 2.150 -30.279 1.00 86.19 199 PRO A O 1
ATOM 1607 N N . ALA A 1 200 ? 12.211 4.102 -29.359 1.00 84.62 200 ALA A N 1
ATOM 1608 C CA . ALA A 1 200 ? 12.247 4.860 -30.614 1.00 84.62 200 ALA A CA 1
ATOM 1609 C C . ALA A 1 200 ? 13.638 4.916 -31.284 1.00 84.62 200 ALA A C 1
ATOM 1611 O O . ALA A 1 200 ? 13.716 4.976 -32.501 1.00 84.62 200 ALA A O 1
ATOM 1612 N N . GLU A 1 201 ? 14.724 4.894 -30.503 1.00 80.12 201 GLU A N 1
ATOM 1613 C CA . GLU A 1 201 ? 16.103 5.058 -31.011 1.00 80.12 201 GLU A CA 1
ATOM 1614 C C . GLU A 1 201 ? 16.941 3.782 -30.894 1.00 80.12 201 GLU A C 1
ATOM 1616 O O . GLU A 1 201 ? 18.013 3.652 -31.483 1.00 80.12 201 GLU A O 1
ATOM 1621 N N . THR A 1 202 ? 16.505 2.843 -30.055 1.00 77.69 202 THR A N 1
ATOM 1622 C CA . THR A 1 202 ? 17.275 1.639 -29.740 1.00 77.69 202 THR A CA 1
ATOM 1623 C C . THR A 1 202 ? 16.663 0.432 -30.427 1.00 77.69 202 THR A C 1
ATOM 1625 O O . THR A 1 202 ? 15.450 0.260 -30.441 1.00 77.69 202 THR A O 1
ATOM 1628 N N . LYS A 1 203 ? 17.507 -0.475 -30.929 1.00 81.75 203 LYS A N 1
ATOM 1629 C CA . LYS A 1 203 ? 17.081 -1.765 -31.504 1.00 81.75 203 LYS A CA 1
ATOM 1630 C C . LYS A 1 203 ? 16.676 -2.785 -30.424 1.00 81.75 20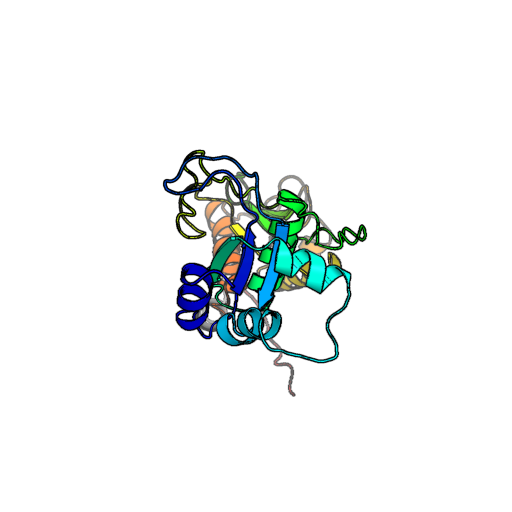3 LYS A C 1
ATOM 1632 O O . LYS A 1 203 ? 17.030 -3.961 -30.516 1.00 81.75 203 LYS A O 1
ATOM 1637 N N . ILE A 1 204 ? 16.034 -2.334 -29.345 1.00 81.50 204 ILE A N 1
ATOM 1638 C CA . ILE A 1 204 ? 15.575 -3.207 -28.262 1.00 81.50 204 ILE A CA 1
ATOM 1639 C C . ILE A 1 204 ? 14.267 -3.885 -28.667 1.00 81.50 204 ILE A C 1
ATOM 1641 O O . ILE A 1 204 ? 13.353 -3.239 -29.172 1.00 81.50 204 ILE A O 1
ATOM 1645 N N . SER A 1 205 ? 14.167 -5.193 -28.436 1.00 86.00 205 SER A N 1
ATOM 1646 C CA . SER A 1 205 ? 12.916 -5.912 -28.656 1.00 86.00 205 SER A CA 1
ATOM 1647 C C . SER A 1 205 ? 11.913 -5.594 -27.547 1.00 86.00 205 SER A C 1
ATOM 1649 O O . SER A 1 205 ? 12.276 -5.307 -26.401 1.00 86.00 205 SER A O 1
ATOM 1651 N N . ASN A 1 206 ? 10.629 -5.719 -27.863 1.00 85.56 206 ASN A N 1
ATOM 1652 C CA . ASN A 1 206 ? 9.564 -5.588 -26.880 1.00 85.56 206 ASN A CA 1
ATOM 1653 C C . ASN A 1 206 ? 9.748 -6.547 -25.686 1.00 85.56 206 ASN A C 1
ATOM 1655 O O . ASN A 1 206 ? 9.662 -6.148 -24.522 1.00 85.56 206 ASN A O 1
ATOM 1659 N N . SER A 1 207 ? 10.076 -7.808 -25.983 1.00 84.06 207 SER A N 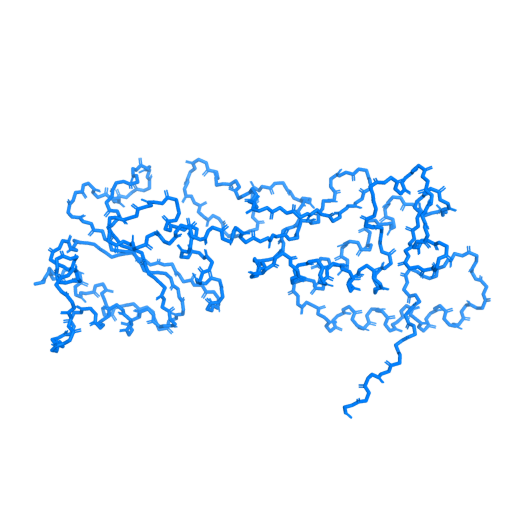1
ATOM 1660 C CA . SER A 1 207 ? 10.336 -8.846 -24.987 1.00 84.06 207 SER A CA 1
ATOM 1661 C C . SER A 1 207 ? 11.496 -8.492 -24.063 1.00 84.06 207 SER A C 1
ATOM 1663 O O . SER A 1 207 ? 11.385 -8.681 -22.852 1.00 84.06 207 SER A O 1
ATOM 1665 N N . ASP A 1 208 ? 12.590 -7.945 -24.596 1.00 82.12 208 ASP A N 1
ATOM 1666 C CA . ASP A 1 208 ? 13.749 -7.574 -23.780 1.00 82.12 208 ASP A CA 1
ATOM 1667 C C . ASP A 1 208 ? 13.455 -6.353 -22.914 1.00 82.12 208 ASP A C 1
ATOM 1669 O O . ASP A 1 208 ? 13.812 -6.324 -21.736 1.00 82.12 208 ASP A O 1
ATOM 1673 N N . TYR A 1 209 ? 12.713 -5.383 -23.445 1.00 86.19 209 TYR A N 1
ATOM 1674 C CA . TYR A 1 209 ? 12.260 -4.242 -22.659 1.00 86.19 209 TYR A CA 1
ATOM 1675 C C . TYR A 1 209 ? 11.309 -4.669 -21.528 1.00 86.19 209 TYR A C 1
ATOM 1677 O O . TYR A 1 209 ? 11.412 -4.177 -20.403 1.00 86.19 209 TYR A O 1
ATOM 1685 N N . ARG A 1 210 ? 10.428 -5.651 -21.763 1.00 86.81 210 ARG A N 1
ATOM 1686 C CA . ARG A 1 210 ? 9.564 -6.235 -20.719 1.00 86.81 210 ARG A CA 1
ATOM 1687 C C . ARG A 1 210 ? 10.358 -6.938 -19.613 1.00 86.81 210 ARG A C 1
ATOM 1689 O O . ARG A 1 210 ? 9.960 -6.838 -18.450 1.00 86.81 210 ARG A O 1
ATOM 1696 N N . LYS A 1 211 ? 11.487 -7.593 -19.918 1.00 84.81 211 LYS A N 1
ATOM 1697 C CA . LYS A 1 211 ? 12.356 -8.227 -18.897 1.00 84.81 211 LYS A CA 1
ATOM 1698 C C . LYS A 1 211 ? 12.844 -7.218 -17.853 1.00 84.81 211 LYS A C 1
ATOM 1700 O O . LYS A 1 211 ? 12.858 -7.538 -16.665 1.00 84.81 211 LYS A O 1
ATOM 1705 N N . ILE A 1 212 ? 13.116 -5.972 -18.256 1.00 87.25 212 ILE A N 1
ATOM 1706 C CA . ILE A 1 212 ? 13.464 -4.881 -17.328 1.00 87.25 212 ILE A CA 1
ATOM 1707 C C . ILE A 1 212 ? 12.384 -4.731 -16.248 1.00 87.25 212 ILE A C 1
ATOM 1709 O O . ILE A 1 212 ? 12.681 -4.677 -15.054 1.00 87.25 212 ILE A O 1
ATOM 1713 N N . PHE A 1 213 ? 11.111 -4.727 -16.645 1.00 89.00 213 PHE A N 1
ATOM 1714 C CA . PHE A 1 213 ? 9.992 -4.572 -15.718 1.00 89.00 213 PHE A CA 1
ATOM 1715 C C . PHE A 1 213 ? 9.747 -5.804 -14.842 1.00 89.00 213 PHE A C 1
ATOM 1717 O O . PHE A 1 213 ? 9.247 -5.666 -13.723 1.00 89.00 213 PHE A O 1
ATOM 1724 N N . VAL A 1 214 ? 10.127 -7.002 -15.296 1.00 84.00 214 VAL A N 1
ATOM 1725 C CA . VAL A 1 214 ? 10.141 -8.200 -14.442 1.00 84.00 214 VAL A CA 1
ATOM 1726 C C . VAL A 1 214 ? 11.123 -8.009 -13.287 1.00 84.00 214 VAL A C 1
ATOM 1728 O O . VAL A 1 214 ? 10.766 -8.294 -12.143 1.00 84.00 214 VAL A O 1
ATOM 1731 N N . HIS A 1 215 ? 12.309 -7.455 -13.547 1.00 81.88 215 HIS A N 1
ATOM 1732 C CA . HIS A 1 215 ? 13.298 -7.180 -12.501 1.00 81.88 215 HIS A CA 1
ATOM 1733 C C . HIS A 1 215 ? 12.850 -6.039 -11.581 1.00 81.88 215 HIS A C 1
ATOM 1735 O O . HIS A 1 215 ? 12.939 -6.169 -10.362 1.00 81.88 215 HIS A O 1
ATOM 1741 N N . VAL A 1 216 ? 12.265 -4.968 -12.130 1.00 86.88 216 VAL A N 1
ATOM 1742 C CA . VAL A 1 216 ? 11.642 -3.901 -11.322 1.00 86.88 216 VAL A CA 1
ATOM 1743 C C . VAL A 1 216 ? 10.572 -4.482 -10.391 1.00 86.88 216 VAL A C 1
ATOM 1745 O O . VAL A 1 216 ? 10.518 -4.131 -9.213 1.00 86.88 216 VAL A O 1
ATOM 1748 N N . ALA A 1 217 ? 9.753 -5.415 -10.885 1.00 84.81 217 ALA A N 1
ATOM 1749 C CA . ALA A 1 217 ? 8.754 -6.099 -10.076 1.00 84.81 217 ALA A CA 1
ATOM 1750 C C . ALA A 1 217 ? 9.381 -6.954 -8.965 1.00 84.81 217 ALA A C 1
ATOM 1752 O O . ALA A 1 217 ? 8.902 -6.894 -7.835 1.00 84.81 217 ALA A O 1
ATOM 1753 N N . LYS A 1 218 ? 10.427 -7.743 -9.258 1.00 80.38 218 LYS A N 1
ATOM 1754 C CA . LYS A 1 218 ? 11.161 -8.511 -8.233 1.00 80.38 218 LYS A CA 1
ATOM 1755 C C . LYS A 1 218 ? 11.734 -7.567 -7.160 1.00 80.38 218 LY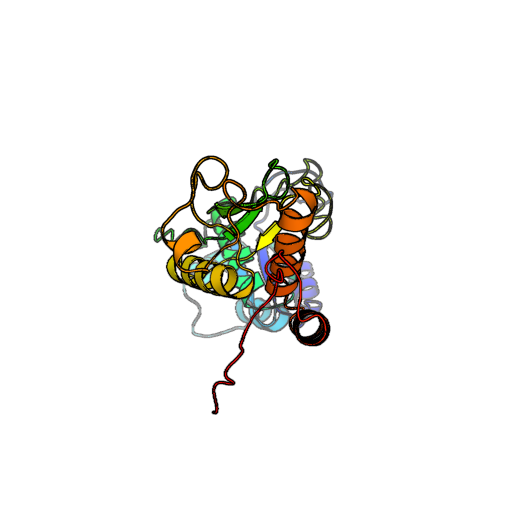S A C 1
ATOM 1757 O O . LYS A 1 218 ? 11.602 -7.838 -5.968 1.00 80.38 218 LYS A O 1
ATOM 1762 N N . PHE A 1 219 ? 12.294 -6.423 -7.569 1.00 82.81 219 PHE A N 1
ATOM 1763 C CA . PHE A 1 219 ? 12.899 -5.449 -6.655 1.00 82.81 219 PHE A CA 1
ATOM 1764 C C . PHE A 1 219 ? 11.853 -4.853 -5.716 1.00 82.81 219 PHE A C 1
ATOM 1766 O O . PHE A 1 219 ? 12.036 -4.837 -4.502 1.00 82.81 219 PHE A O 1
ATOM 1773 N N . LEU A 1 220 ? 10.715 -4.424 -6.266 1.00 81.69 220 LEU A N 1
ATOM 1774 C CA . LEU A 1 220 ? 9.606 -3.883 -5.482 1.00 81.69 220 LEU A CA 1
ATOM 1775 C C . LEU A 1 220 ? 8.950 -4.928 -4.556 1.00 81.69 220 LEU A C 1
ATOM 1777 O O . LEU A 1 220 ? 8.304 -4.539 -3.589 1.00 81.69 220 LEU A O 1
ATOM 1781 N N . LYS A 1 221 ? 9.136 -6.236 -4.803 1.00 77.31 221 LYS A N 1
ATOM 1782 C CA . LYS A 1 221 ? 8.747 -7.322 -3.879 1.00 77.31 221 LYS A CA 1
ATOM 1783 C C . LYS A 1 221 ? 9.749 -7.563 -2.741 1.00 77.31 221 LYS A C 1
ATOM 1785 O O . LYS A 1 221 ? 9.506 -8.434 -1.914 1.00 77.31 221 LYS A O 1
ATOM 1790 N N . GLY A 1 222 ? 10.874 -6.846 -2.705 1.00 71.69 222 GLY A N 1
ATOM 1791 C CA . GLY A 1 222 ? 11.924 -7.039 -1.700 1.00 71.69 222 GLY A CA 1
ATOM 1792 C C . GLY A 1 222 ? 12.900 -8.180 -2.010 1.00 71.69 222 GLY A C 1
ATOM 1793 O O . GLY A 1 222 ? 13.723 -8.520 -1.164 1.00 71.69 222 GLY A O 1
ATOM 1794 N N . GLN A 1 223 ? 12.872 -8.753 -3.221 1.00 67.81 223 GLN A N 1
ATOM 1795 C CA . GLN A 1 223 ? 13.831 -9.778 -3.669 1.00 67.81 223 GLN A CA 1
ATOM 1796 C C . GLN A 1 223 ? 15.172 -9.147 -4.096 1.00 67.81 223 GLN A C 1
ATOM 1798 O O . GLN A 1 223 ? 15.702 -9.401 -5.177 1.00 67.81 223 GLN A O 1
ATOM 1803 N N . THR A 1 224 ? 15.721 -8.273 -3.255 1.00 66.94 224 THR A N 1
ATOM 1804 C CA . THR A 1 224 ? 16.857 -7.405 -3.594 1.00 66.94 224 THR A CA 1
ATOM 1805 C C . THR A 1 224 ? 18.162 -8.189 -3.754 1.00 66.94 224 THR A C 1
ATOM 1807 O O . THR A 1 224 ? 18.957 -7.888 -4.641 1.00 66.94 224 THR A O 1
ATOM 1810 N N . ASN A 1 225 ? 18.379 -9.228 -2.940 1.00 64.44 225 ASN A N 1
ATOM 1811 C CA . ASN A 1 225 ? 19.627 -10.004 -2.940 1.00 64.44 225 ASN A CA 1
ATOM 1812 C C . ASN A 1 225 ? 19.814 -10.850 -4.209 1.00 64.44 225 ASN A C 1
ATOM 1814 O O . ASN A 1 225 ? 20.933 -10.967 -4.705 1.00 64.44 225 ASN A O 1
ATOM 1818 N N . GLU A 1 226 ? 18.731 -11.417 -4.740 1.00 66.00 226 GLU A N 1
ATOM 1819 C CA . GLU A 1 226 ? 18.743 -12.205 -5.979 1.00 66.00 226 GLU A CA 1
ATOM 1820 C C . GLU A 1 226 ? 19.080 -11.310 -7.177 1.00 66.00 226 GLU A C 1
ATOM 1822 O O . GLU A 1 226 ? 20.017 -11.592 -7.920 1.00 66.00 226 GLU A O 1
ATOM 1827 N N . ILE A 1 227 ? 18.425 -10.149 -7.271 1.00 66.50 227 ILE A N 1
ATOM 1828 C CA . ILE A 1 227 ? 18.670 -9.166 -8.334 1.00 66.50 227 ILE A CA 1
ATOM 1829 C C . ILE A 1 227 ? 20.095 -8.624 -8.262 1.00 66.50 227 ILE A C 1
ATOM 1831 O O . ILE A 1 227 ? 20.758 -8.501 -9.282 1.00 66.50 227 ILE A O 1
ATOM 1835 N N . LEU A 1 228 ? 20.611 -8.317 -7.069 1.00 67.25 228 LEU A N 1
ATOM 1836 C CA . LEU A 1 228 ? 21.994 -7.854 -6.925 1.00 67.25 228 LEU A CA 1
ATOM 1837 C C . LEU A 1 228 ? 23.010 -8.905 -7.393 1.00 67.25 228 LEU A C 1
ATOM 1839 O O . LEU A 1 228 ? 24.058 -8.535 -7.925 1.00 67.25 228 LEU A O 1
ATOM 1843 N N . ARG A 1 229 ? 22.725 -10.200 -7.209 1.00 71.56 229 ARG A N 1
ATOM 1844 C CA . ARG A 1 229 ? 23.563 -11.284 -7.742 1.00 71.56 229 ARG A CA 1
ATOM 1845 C C . ARG A 1 229 ? 23.462 -11.365 -9.264 1.00 71.56 229 ARG A C 1
ATOM 1847 O O . ARG A 1 229 ? 24.504 -11.369 -9.913 1.00 71.56 229 ARG A O 1
ATOM 1854 N N . GLU A 1 230 ? 22.250 -11.359 -9.820 1.00 68.38 230 GLU A N 1
ATOM 1855 C CA . GLU A 1 230 ? 22.006 -11.360 -11.274 1.00 68.38 230 GLU A CA 1
ATOM 1856 C C . GLU A 1 230 ? 22.716 -10.174 -11.956 1.00 68.38 230 GLU A C 1
ATOM 1858 O O . GLU A 1 230 ? 23.506 -10.369 -12.880 1.00 68.38 230 GLU A O 1
ATOM 1863 N N . LEU A 1 231 ? 22.551 -8.960 -11.416 1.00 65.00 231 LEU A N 1
ATOM 1864 C CA . LEU A 1 231 ? 23.199 -7.739 -11.906 1.00 65.00 231 LEU A CA 1
ATOM 1865 C C . LEU A 1 231 ? 24.729 -7.836 -11.868 1.00 65.00 231 LEU A C 1
ATOM 1867 O O . LEU A 1 231 ? 25.397 -7.453 -12.826 1.00 65.00 231 LEU A O 1
ATOM 1871 N N . LYS A 1 232 ? 25.311 -8.371 -10.786 1.00 67.62 232 LYS A N 1
ATOM 1872 C CA . LYS A 1 232 ? 26.769 -8.566 -10.686 1.00 67.62 232 LYS A CA 1
ATOM 1873 C C . LYS A 1 232 ? 27.290 -9.546 -11.737 1.00 67.62 232 LYS A C 1
ATOM 1875 O O . LYS A 1 232 ? 28.378 -9.334 -12.271 1.00 67.62 232 LYS A O 1
ATOM 1880 N N . ILE A 1 233 ? 26.540 -10.608 -12.026 1.00 72.06 233 ILE A N 1
ATOM 1881 C CA . ILE A 1 233 ? 26.908 -11.599 -13.043 1.00 72.06 233 ILE A CA 1
ATOM 1882 C C . ILE A 1 233 ? 26.857 -10.965 -14.437 1.00 72.06 233 ILE A C 1
ATOM 1884 O O . ILE A 1 233 ? 27.809 -11.108 -15.203 1.00 72.06 233 ILE A O 1
ATOM 1888 N N . GLU A 1 234 ? 25.801 -10.220 -14.762 1.00 63.66 234 GLU A N 1
ATOM 1889 C CA . GLU A 1 234 ? 25.678 -9.546 -16.060 1.00 63.66 234 GLU A CA 1
ATOM 1890 C C . GLU A 1 234 ? 26.715 -8.440 -16.263 1.00 63.66 234 GLU A C 1
ATOM 1892 O O . GLU A 1 234 ? 27.266 -8.308 -17.358 1.00 63.66 234 GLU A O 1
ATOM 1897 N N . MET A 1 235 ? 27.053 -7.693 -15.208 1.00 65.00 235 MET A N 1
ATOM 1898 C CA . MET A 1 235 ? 28.146 -6.719 -15.243 1.00 65.00 235 MET A CA 1
ATOM 1899 C C . MET A 1 235 ? 29.493 -7.386 -15.541 1.00 65.00 235 MET A C 1
ATOM 1901 O O . MET A 1 235 ? 30.243 -6.885 -16.378 1.00 65.00 235 MET A O 1
ATOM 1905 N N . LYS A 1 236 ? 29.796 -8.530 -14.909 1.00 65.69 236 LYS A N 1
ATOM 1906 C CA . LYS A 1 236 ? 31.026 -9.295 -15.187 1.00 65.69 236 LYS A CA 1
ATOM 1907 C C . LYS A 1 236 ? 31.060 -9.819 -16.625 1.00 65.69 236 LYS A C 1
ATOM 1909 O O . LYS A 1 236 ? 32.075 -9.670 -17.296 1.00 65.69 236 LYS A O 1
ATOM 1914 N N . LYS A 1 237 ? 29.946 -10.366 -17.124 1.00 64.81 237 LYS A N 1
ATOM 1915 C CA . LYS A 1 237 ? 29.829 -10.842 -18.516 1.00 64.81 237 LYS A CA 1
ATOM 1916 C C . LYS A 1 237 ? 30.033 -9.712 -19.530 1.00 64.81 237 LYS A C 1
ATOM 1918 O O . LYS A 1 237 ? 30.796 -9.870 -20.476 1.00 64.81 237 LYS A O 1
ATOM 1923 N N . SER A 1 238 ? 29.421 -8.554 -19.283 1.00 55.78 238 SER A N 1
ATOM 1924 C CA . SER A 1 238 ? 29.525 -7.377 -20.158 1.00 55.78 238 SER A CA 1
ATOM 1925 C C . SER A 1 238 ? 30.912 -6.726 -20.119 1.00 55.78 238 SER A C 1
ATOM 1927 O O . SER A 1 238 ? 31.334 -6.134 -21.103 1.00 55.78 238 SER A O 1
ATOM 1929 N N . SER A 1 239 ? 31.635 -6.836 -18.999 1.00 54.19 239 SER A N 1
ATOM 1930 C CA . SER A 1 239 ? 33.012 -6.339 -18.878 1.00 54.19 239 SER A CA 1
ATOM 1931 C C . SER A 1 239 ? 34.028 -7.205 -19.633 1.00 54.19 239 SER A C 1
ATOM 1933 O O . SER A 1 239 ? 35.062 -6.686 -20.047 1.00 54.19 239 SER A O 1
ATOM 1935 N N . ASN A 1 240 ? 33.746 -8.500 -19.813 1.00 52.69 240 ASN A N 1
ATOM 1936 C CA . ASN A 1 240 ? 34.622 -9.424 -20.542 1.00 52.69 240 ASN A CA 1
ATOM 1937 C C . ASN A 1 240 ? 34.385 -9.397 -22.063 1.00 52.69 240 ASN A C 1
ATOM 1939 O O . ASN A 1 240 ? 35.298 -9.692 -22.827 1.00 52.69 240 ASN A O 1
ATOM 1943 N N . GLN A 1 241 ? 33.195 -8.998 -22.526 1.00 49.25 241 GLN A N 1
ATOM 1944 C CA . GLN A 1 241 ? 32.911 -8.756 -23.944 1.00 49.25 241 GLN A CA 1
ATOM 1945 C C . GLN A 1 241 ? 33.149 -7.278 -24.291 1.00 49.25 241 GLN A C 1
ATOM 1947 O O . GLN A 1 241 ? 32.239 -6.455 -24.242 1.00 49.25 241 GLN A O 1
ATOM 1952 N N . LYS A 1 242 ? 34.383 -6.934 -24.684 1.00 42.28 242 LYS A N 1
ATOM 1953 C CA . LYS A 1 242 ? 34.799 -5.580 -25.123 1.00 42.28 242 LYS A CA 1
ATOM 1954 C C . LYS A 1 242 ? 34.094 -5.052 -26.393 1.00 42.28 242 LYS A C 1
ATOM 1956 O O . LYS A 1 242 ? 34.405 -3.956 -26.845 1.00 42.28 242 LYS A O 1
ATOM 1961 N N . SER A 1 243 ? 33.142 -5.780 -26.974 1.00 41.53 243 SER A N 1
ATOM 1962 C CA . SER A 1 243 ? 32.553 -5.469 -28.281 1.00 41.53 243 SER A CA 1
ATOM 1963 C C . SER A 1 243 ? 31.075 -5.861 -28.368 1.00 41.53 243 SER A C 1
ATOM 1965 O O . SER A 1 243 ? 30.696 -6.791 -29.071 1.00 41.53 243 SER A O 1
ATOM 1967 N N . MET A 1 244 ? 30.182 -5.121 -27.710 1.00 34.75 244 MET A N 1
ATOM 1968 C CA . MET A 1 244 ? 28.760 -5.202 -28.059 1.00 34.75 244 MET A CA 1
ATOM 1969 C C . MET A 1 244 ? 28.185 -3.820 -28.347 1.00 34.75 244 MET A C 1
ATOM 1971 O O . MET A 1 244 ? 28.022 -2.988 -27.463 1.00 34.75 244 MET A O 1
ATOM 1975 N N . LYS A 1 245 ? 27.788 -3.625 -29.614 1.00 38.78 245 LYS A N 1
ATOM 1976 C CA . LYS A 1 245 ? 26.963 -2.519 -30.146 1.00 38.78 245 LYS A CA 1
ATOM 1977 C C . LYS A 1 245 ? 25.559 -2.429 -29.503 1.00 38.78 245 LYS A C 1
ATOM 1979 O O . LYS A 1 245 ? 24.684 -1.742 -30.020 1.00 38.78 245 LYS A O 1
ATOM 1984 N N . LYS A 1 246 ? 25.311 -3.146 -28.402 1.00 40.62 246 LYS A N 1
ATOM 1985 C CA . LYS A 1 246 ? 24.077 -3.113 -27.616 1.00 40.62 246 LYS A CA 1
ATOM 1986 C C . LYS A 1 246 ? 24.449 -2.649 -26.209 1.00 40.62 246 LYS A C 1
ATOM 1988 O O . LYS A 1 246 ? 25.278 -3.312 -25.586 1.00 40.62 246 LYS A O 1
ATOM 1993 N N . PRO A 1 247 ? 23.877 -1.541 -25.702 1.00 39.97 247 PRO A N 1
ATOM 1994 C CA . PRO A 1 247 ? 24.155 -1.118 -24.340 1.00 39.97 247 PRO A CA 1
ATOM 1995 C C . PRO A 1 247 ? 23.773 -2.271 -23.404 1.00 39.97 247 PRO A C 1
ATOM 1997 O O . PRO A 1 247 ? 22.682 -2.831 -23.564 1.00 39.97 247 PRO A O 1
ATOM 2000 N N . PRO A 1 248 ? 24.642 -2.669 -22.458 1.00 44.88 248 PRO A N 1
ATOM 2001 C CA . PRO A 1 248 ? 24.254 -3.652 -21.464 1.00 44.88 248 PRO A CA 1
ATOM 2002 C C . PRO A 1 248 ? 23.009 -3.111 -20.767 1.00 44.88 248 PRO A C 1
ATOM 2004 O O . PRO A 1 248 ? 22.999 -1.976 -20.281 1.00 44.88 248 PRO A O 1
ATOM 2007 N N . ILE A 1 249 ? 21.960 -3.934 -20.729 1.00 51.09 249 ILE A N 1
ATOM 2008 C CA . ILE A 1 249 ? 20.673 -3.609 -20.094 1.00 51.09 249 ILE A CA 1
ATOM 2009 C C . ILE A 1 249 ? 20.906 -3.158 -18.630 1.00 51.09 249 ILE A C 1
ATOM 2011 O O . ILE A 1 249 ? 20.105 -2.417 -18.065 1.00 51.09 249 ILE A O 1
ATOM 2015 N N . PHE A 1 250 ? 22.074 -3.502 -18.064 1.00 51.75 250 PHE A N 1
ATOM 2016 C CA . PHE A 1 250 ? 22.501 -3.204 -16.705 1.00 51.75 250 PHE A CA 1
ATOM 2017 C C . PHE A 1 250 ? 23.969 -2.733 -16.579 1.00 51.75 250 PHE A C 1
ATOM 2019 O O . PHE A 1 250 ? 24.720 -3.244 -15.749 1.00 51.75 250 PHE A O 1
ATOM 2026 N N . ALA A 1 251 ? 24.421 -1.729 -17.343 1.00 40.59 251 ALA A N 1
ATOM 2027 C CA . ALA A 1 251 ? 25.640 -0.997 -16.952 1.00 40.59 251 ALA A CA 1
ATOM 2028 C C . ALA A 1 251 ? 25.347 -0.078 -15.757 1.00 40.59 251 ALA A C 1
ATOM 2030 O O . ALA A 1 251 ? 25.015 1.099 -15.919 1.00 40.59 251 ALA A O 1
ATOM 2031 N N . ILE A 1 252 ? 25.494 -0.599 -14.539 1.00 39.41 252 ILE A N 1
ATOM 2032 C CA . ILE A 1 252 ? 25.516 0.224 -13.329 1.00 39.41 252 ILE A CA 1
ATOM 2033 C C . ILE A 1 252 ? 26.948 0.255 -12.794 1.00 39.41 252 ILE A C 1
ATOM 2035 O O . ILE A 1 252 ? 27.391 -0.680 -12.139 1.00 39.41 252 ILE A O 1
ATOM 2039 N N . LYS A 1 253 ? 27.681 1.357 -13.002 1.00 32.12 253 LYS A N 1
ATOM 2040 C CA . LYS A 1 253 ? 28.834 1.667 -12.141 1.00 32.12 253 LYS A CA 1
ATOM 2041 C C . LYS A 1 253 ? 28.291 2.031 -10.754 1.00 32.12 253 LYS A C 1
ATOM 2043 O O . LYS A 1 253 ? 27.965 3.188 -10.500 1.00 32.12 253 LYS A O 1
ATOM 2048 N N . PHE A 1 254 ? 28.152 1.053 -9.862 1.00 33.44 254 PHE A N 1
ATOM 2049 C CA . PHE A 1 254 ? 27.930 1.326 -8.443 1.00 33.44 254 PHE A CA 1
ATOM 2050 C C . PHE A 1 254 ? 29.244 1.847 -7.850 1.00 33.44 254 PHE A C 1
ATOM 2052 O O . PHE A 1 254 ? 30.155 1.067 -7.589 1.00 33.44 254 PHE A O 1
ATOM 2059 N N . LYS A 1 255 ? 29.352 3.163 -7.620 1.00 25.08 255 LYS A N 1
ATOM 2060 C CA . LYS A 1 255 ? 30.260 3.653 -6.575 1.00 25.08 255 LYS A CA 1
ATOM 2061 C C . LYS A 1 255 ? 29.595 3.290 -5.241 1.00 25.08 255 LYS A C 1
ATOM 2063 O O . LYS A 1 255 ? 28.471 3.742 -5.016 1.00 25.08 255 LYS A O 1
ATOM 2068 N N . PRO A 1 256 ? 30.207 2.443 -4.398 1.00 26.48 256 PRO A N 1
ATOM 2069 C CA . PRO A 1 256 ? 29.649 2.147 -3.090 1.00 26.48 256 PRO A CA 1
ATOM 2070 C C . PRO A 1 256 ? 29.589 3.452 -2.294 1.00 26.48 256 PRO A C 1
ATOM 2072 O O . PRO A 1 256 ? 30.596 4.148 -2.163 1.00 26.48 256 PRO A O 1
ATOM 2075 N N . LEU A 1 257 ? 28.402 3.794 -1.792 1.00 28.73 257 LEU A N 1
ATOM 2076 C CA . LEU A 1 257 ? 28.267 4.795 -0.741 1.00 28.73 257 LEU A CA 1
ATOM 2077 C C . LEU A 1 257 ? 28.937 4.188 0.495 1.00 28.73 257 LEU A C 1
ATOM 2079 O O . LEU A 1 257 ? 28.402 3.255 1.097 1.00 28.73 257 LEU A O 1
ATOM 2083 N N . LYS A 1 258 ? 30.162 4.638 0.782 1.00 29.45 258 LYS A N 1
ATOM 2084 C CA . LYS A 1 258 ? 30.823 4.358 2.056 1.00 29.45 258 LYS A CA 1
ATOM 2085 C C . LYS A 1 258 ? 29.973 4.999 3.161 1.00 29.45 258 LYS A C 1
ATOM 2087 O O . LYS A 1 258 ? 29.435 6.084 2.947 1.00 29.45 258 LYS A O 1
ATOM 2092 N N . LYS A 1 259 ? 29.787 4.237 4.244 1.00 34.81 259 LYS A N 1
ATOM 2093 C CA . LYS A 1 259 ? 29.076 4.649 5.459 1.00 34.81 259 LYS A CA 1
ATOM 2094 C C . LYS A 1 259 ? 29.677 5.918 6.042 1.00 34.81 259 LYS A C 1
ATOM 2096 O O . LYS A 1 259 ? 30.914 6.058 5.915 1.00 34.81 259 LYS A O 1
#

pLDDT: mean 72.17, std 18.86, range [25.08, 93.25]

Foldseek 3Di:
DDPVAVVVLVPFFQAKWKKFFFFPDDDPPDDDDDLPTGQDMDIDRGSSVVVVVLVDPDPDDDPLSVVVVVRGPDMDIDGDPDPQVRVVVRLVCCVVNVHNSDDDDPPCQQFWKWKFAQPDLAIATDIDSDDPPPPDNRPPPPPPQDDDDNGMDIFDRDSHPVSVVVLVLVLLQQQQDDHDDPLCCDDDPCVVVVSHDRNNPAPDHRVRSSVSVVLVRCVSVVVVVVSVVVLVVLCVVVVVPPDDPHPRSGPDPDPDPDD

Secondary structure (DSSP, 8-state):
--HHHHHHHHT--SS-EEEEEE-SSS---SSS---TTEEEEEEESSHHHHHHTTTS--TT--HHHHHHHHH--EEEEEE-SSHHHHHHHHHHHHHHH--TTS---------EEEEEE-SSSS-EEEEESS------TT-----TTSSS-TT-EEEEEESSHHHHHHHHHHHHHHH----SS-TTT---HHHHTTSS--TTTS---HHHHHHHHHHHHHHHTT-HHHHHHHHHHHHHHHHH----SS--TT---------

Sequence (259 aa):
MNTLLSKKIKILPQKPGIYLFLAKGQSTSGGKGKTGNIIYIGKAKNLKKRVSSYFQKSKNVTADKLVMISKIAGLEYIITDNETEALLLEANLIKKHQPQFNIILKDDKNFLYIKLNLEQEWARVEFVRRPQIVVNKNNKINKVNKIVNRVNKYFGPYASADSARRTVKLLSRIFKFCTCKNFTKKSCLKFHLGWCVCPAETKISNSDYRKIFVHVAKFLKGQTNEILRELKIEMKKSSNQKSMKKPPIFAIKFKPLKK

Radius of gyration: 24.47 Å; chains: 1; bounding box: 64×33×66 Å